Protein AF-A0A7S0ME41-F1 (afdb_monomer_lite)

Structure (mmCIF, N/CA/C/O backbone):
data_AF-A0A7S0ME41-F1
#
_entry.id   AF-A0A7S0ME41-F1
#
loop_
_atom_site.group_PDB
_atom_site.id
_atom_site.type_symbol
_atom_site.label_atom_id
_atom_site.label_alt_id
_atom_site.label_comp_id
_atom_site.label_asym_id
_atom_site.label_entity_id
_atom_site.label_seq_id
_atom_site.pdbx_PDB_ins_code
_atom_site.Cartn_x
_atom_site.Cartn_y
_atom_site.Cartn_z
_atom_site.occupancy
_atom_site.B_iso_or_equiv
_atom_site.auth_seq_id
_atom_site.auth_comp_id
_atom_site.auth_asym_id
_atom_site.auth_atom_id
_atom_site.pdbx_PDB_model_num
ATOM 1 N N . MET A 1 1 ? 13.499 -4.159 15.827 1.00 57.72 1 MET A N 1
ATOM 2 C CA . MET A 1 1 ? 14.236 -5.138 16.663 1.00 57.72 1 MET A CA 1
ATOM 3 C C . MET A 1 1 ? 14.244 -6.468 15.923 1.00 57.72 1 MET A C 1
ATOM 5 O O . MET A 1 1 ? 13.206 -6.813 15.365 1.00 57.72 1 MET A O 1
ATOM 9 N N . LEU A 1 2 ? 15.385 -7.158 15.845 1.00 65.88 2 LEU A N 1
ATOM 10 C CA . LEU A 1 2 ? 15.491 -8.461 15.177 1.00 65.88 2 LEU A CA 1
ATOM 11 C C . LEU A 1 2 ? 15.536 -9.584 16.220 1.00 65.88 2 LEU A C 1
ATOM 13 O O . LEU A 1 2 ? 16.085 -9.395 17.304 1.00 65.88 2 LEU A O 1
ATOM 17 N N . ASP A 1 3 ? 14.930 -10.729 15.915 1.00 70.56 3 ASP A N 1
ATOM 18 C CA . ASP A 1 3 ? 15.025 -11.922 16.750 1.00 70.56 3 ASP A CA 1
ATOM 19 C C . ASP A 1 3 ? 16.398 -12.600 16.587 1.00 70.56 3 ASP A C 1
ATOM 21 O O . ASP A 1 3 ? 17.224 -12.201 15.765 1.00 70.56 3 ASP A O 1
ATOM 25 N N . LYS A 1 4 ? 16.647 -13.672 17.352 1.00 54.28 4 LYS A N 1
ATOM 26 C CA . LYS A 1 4 ? 17.908 -14.440 17.293 1.00 54.28 4 LYS A CA 1
ATOM 27 C C . LYS A 1 4 ? 18.209 -15.051 15.912 1.00 54.28 4 LYS A C 1
ATOM 29 O O . LYS A 1 4 ? 19.299 -15.572 15.713 1.00 54.28 4 LYS A O 1
ATOM 34 N N . LYS A 1 5 ? 17.249 -15.026 14.981 1.00 59.28 5 LYS A N 1
ATOM 35 C CA . LYS A 1 5 ? 17.363 -15.507 13.598 1.00 59.28 5 LYS A CA 1
ATOM 36 C C . LYS A 1 5 ? 17.397 -14.352 12.585 1.00 59.28 5 LYS A C 1
ATOM 38 O O . LYS A 1 5 ? 17.245 -14.599 11.394 1.00 59.28 5 LYS A O 1
ATOM 43 N N . GLY A 1 6 ? 17.556 -13.106 13.040 1.00 60.97 6 GLY A N 1
ATOM 44 C CA . GLY A 1 6 ? 17.605 -11.924 12.180 1.00 60.97 6 GLY A CA 1
ATOM 45 C C . GLY A 1 6 ? 16.248 -11.492 11.614 1.00 60.97 6 GLY A C 1
ATOM 46 O O . GLY A 1 6 ? 16.209 -10.687 10.691 1.00 60.97 6 GLY A O 1
ATOM 47 N N . ARG A 1 7 ? 15.123 -12.005 12.131 1.00 69.06 7 ARG A N 1
ATOM 48 C CA . ARG A 1 7 ? 13.775 -11.681 11.629 1.00 69.06 7 ARG A CA 1
ATOM 49 C C . ARG A 1 7 ? 13.179 -10.509 12.394 1.00 69.06 7 ARG A C 1
ATOM 51 O O . ARG A 1 7 ? 13.407 -10.384 13.595 1.00 69.06 7 ARG A O 1
ATOM 58 N N . LYS A 1 8 ? 12.363 -9.681 11.737 1.00 73.50 8 LYS A N 1
ATOM 59 C CA . LYS A 1 8 ? 11.649 -8.586 12.413 1.00 73.50 8 LYS A CA 1
ATOM 60 C C . LYS A 1 8 ? 10.773 -9.140 13.539 1.00 73.50 8 LYS A C 1
ATOM 62 O O . LYS A 1 8 ? 9.962 -10.042 13.328 1.00 73.50 8 LYS A O 1
ATOM 67 N N . VAL A 1 9 ? 10.954 -8.604 14.745 1.00 81.12 9 VAL A N 1
ATOM 68 C CA . VAL A 1 9 ? 10.184 -9.010 15.924 1.00 81.12 9 VAL A CA 1
ATOM 69 C C . VAL A 1 9 ? 8.786 -8.417 15.823 1.00 81.12 9 VAL A C 1
ATOM 71 O O . VAL A 1 9 ? 8.620 -7.198 15.776 1.00 81.12 9 VAL A O 1
ATOM 74 N N . ARG A 1 10 ? 7.790 -9.302 15.810 1.00 86.06 10 ARG A N 1
ATOM 75 C CA . ARG A 1 10 ? 6.379 -8.940 15.908 1.00 86.06 10 ARG A CA 1
ATOM 76 C C . ARG A 1 10 ? 6.079 -8.468 17.331 1.00 86.06 10 ARG A C 1
ATOM 78 O O . ARG A 1 10 ? 6.332 -9.201 18.285 1.00 86.06 10 ARG A O 1
ATOM 85 N N . VAL A 1 11 ? 5.512 -7.277 17.466 1.00 88.31 11 VAL A N 1
ATOM 86 C CA . VAL A 1 11 ? 5.065 -6.694 18.732 1.00 88.31 11 VAL A CA 1
ATOM 87 C C . VAL A 1 11 ? 3.546 -6.601 18.706 1.00 88.31 11 VAL A C 1
ATOM 89 O O . VAL A 1 11 ? 2.965 -5.848 17.926 1.00 88.31 11 VAL A O 1
ATOM 92 N N . VAL A 1 12 ? 2.896 -7.380 19.566 1.00 86.19 12 VAL A N 1
ATOM 93 C CA . VAL A 1 12 ? 1.445 -7.317 19.761 1.00 86.19 12 VAL A CA 1
ATOM 94 C C . VAL A 1 12 ? 1.168 -6.368 20.922 1.00 86.19 12 VAL A C 1
ATOM 96 O O . VAL A 1 12 ? 1.712 -6.546 22.009 1.00 86.19 12 VAL A O 1
ATOM 99 N N . ARG A 1 13 ? 0.349 -5.345 20.676 1.00 92.81 13 ARG A N 1
ATOM 100 C CA . ARG A 1 13 ? -0.098 -4.365 21.676 1.00 92.81 13 ARG A CA 1
ATOM 101 C C . ARG A 1 13 ? -1.578 -4.575 21.970 1.00 92.81 13 ARG A C 1
ATOM 103 O O . ARG A 1 13 ? -2.300 -5.079 21.108 1.00 92.81 13 ARG A O 1
ATOM 110 N N . ARG A 1 14 ? -2.023 -4.189 23.167 1.00 94.69 14 ARG A N 1
ATOM 111 C CA . ARG A 1 14 ? -3.452 -4.193 23.497 1.00 94.69 14 ARG A CA 1
ATOM 112 C C . ARG A 1 14 ? -4.160 -3.117 22.686 1.00 94.69 14 ARG A C 1
ATOM 114 O O . ARG A 1 14 ? -3.571 -2.075 22.393 1.00 94.69 14 ARG A O 1
ATOM 121 N N . ILE A 1 15 ? -5.416 -3.359 22.337 1.00 95.31 15 ILE A N 1
ATOM 122 C CA . ILE A 1 15 ? -6.194 -2.419 21.528 1.00 95.31 15 ILE A CA 1
ATOM 123 C C . ILE A 1 15 ? -6.414 -1.107 22.291 1.00 95.31 15 ILE A C 1
ATOM 125 O O . ILE A 1 15 ? -6.345 -0.036 21.695 1.00 95.31 15 ILE A O 1
ATOM 129 N N . GLU A 1 16 ? -6.559 -1.163 23.613 1.00 95.50 16 GLU A N 1
ATOM 130 C CA . GLU A 1 16 ? -6.680 0.007 24.489 1.00 95.50 16 GLU A CA 1
ATOM 131 C C . GLU A 1 16 ? -5.452 0.920 24.401 1.00 95.50 16 GLU A C 1
ATOM 133 O O . GLU A 1 16 ? -5.592 2.141 24.344 1.00 95.50 16 GLU A O 1
ATOM 138 N N . ASP A 1 17 ? -4.252 0.337 24.320 1.00 95.94 17 ASP A N 1
ATOM 139 C CA . ASP A 1 17 ? -3.013 1.105 24.179 1.00 95.94 17 ASP A CA 1
ATOM 140 C C . ASP A 1 17 ? -2.948 1.779 22.794 1.00 95.94 17 ASP A C 1
ATOM 142 O O . ASP A 1 17 ? -2.467 2.905 22.662 1.00 95.94 17 ASP A O 1
ATOM 146 N N . LEU A 1 18 ? -3.471 1.116 21.754 1.00 96.56 18 LEU A N 1
ATOM 147 C CA . LEU A 1 18 ? -3.545 1.666 20.396 1.00 96.56 18 LEU A CA 1
ATOM 148 C C . LEU A 1 18 ? -4.575 2.796 20.284 1.00 96.56 18 LEU A C 1
ATOM 150 O O . LEU A 1 18 ? -4.306 3.786 19.607 1.00 96.56 18 LEU A O 1
ATOM 154 N N . LYS A 1 19 ? -5.712 2.698 20.983 1.00 96.69 19 LYS A N 1
ATOM 155 C CA . LYS A 1 19 ? -6.734 3.760 21.049 1.00 96.69 19 LYS A CA 1
ATOM 156 C C . LYS A 1 19 ? -6.177 5.090 21.570 1.00 96.69 19 LYS A C 1
ATOM 158 O O . LYS A 1 19 ? -6.653 6.153 21.181 1.00 96.69 19 LYS A O 1
ATOM 163 N N . GLY A 1 20 ? -5.152 5.040 22.422 1.00 96.06 20 GLY A N 1
ATOM 164 C CA . GLY A 1 20 ? -4.474 6.224 22.957 1.00 96.06 20 GLY A CA 1
ATOM 165 C C . GLY A 1 20 ? -3.543 6.944 21.971 1.00 96.06 20 GLY A C 1
ATOM 166 O O . GLY A 1 20 ? -3.032 8.016 22.296 1.00 96.06 20 GLY A O 1
ATOM 167 N N . LEU A 1 21 ? -3.286 6.387 20.782 1.00 95.75 21 LEU A N 1
ATOM 168 C CA . LEU A 1 21 ? -2.385 6.999 19.805 1.00 95.75 21 LEU A CA 1
ATOM 169 C C . LEU A 1 21 ? -2.999 8.265 19.196 1.00 95.75 21 LEU A C 1
ATOM 171 O O . LEU A 1 21 ? -4.155 8.282 18.772 1.00 95.75 21 LEU A O 1
ATOM 175 N N . LYS A 1 22 ? -2.180 9.313 19.043 1.00 96.19 22 LYS A N 1
ATOM 176 C CA . LYS A 1 22 ? -2.605 10.573 18.407 1.00 96.19 22 LYS A CA 1
ATOM 177 C C . LYS A 1 22 ? -3.135 10.354 16.991 1.00 96.19 22 LYS A C 1
ATOM 179 O O . LYS A 1 22 ? -4.079 11.024 16.591 1.00 96.19 22 LYS A O 1
ATOM 184 N N . LEU A 1 23 ? -2.535 9.426 16.239 1.00 95.44 23 LEU A N 1
ATOM 185 C CA . LEU A 1 23 ? -2.995 9.055 14.901 1.00 95.44 23 LEU A CA 1
ATOM 186 C C . LEU A 1 23 ? -4.432 8.523 14.918 1.00 95.44 23 LEU A C 1
ATOM 188 O O . LEU A 1 23 ? -5.238 8.935 14.085 1.00 95.44 23 LEU A O 1
ATOM 192 N N . VAL A 1 24 ? -4.733 7.627 15.861 1.00 97.19 24 VAL A N 1
ATOM 193 C CA . VAL A 1 24 ? -6.047 6.991 16.018 1.00 97.19 24 VAL A CA 1
ATOM 194 C C . VAL A 1 24 ? -7.099 8.031 16.370 1.00 97.19 24 VAL A C 1
ATOM 196 O O . VAL A 1 24 ? -8.124 8.098 15.702 1.00 97.19 24 VAL A O 1
ATOM 199 N N . GLN A 1 25 ? -6.801 8.899 17.337 1.00 96.62 25 GLN A N 1
ATOM 200 C CA . GLN A 1 25 ? -7.698 9.982 17.743 1.00 96.62 25 GLN A CA 1
ATOM 201 C C . GLN A 1 25 ? -7.929 10.989 16.613 1.00 96.62 25 GLN A C 1
ATOM 203 O O . GLN A 1 25 ? -9.065 11.327 16.310 1.00 96.62 25 GLN A O 1
ATOM 208 N N . LYS A 1 26 ? -6.859 11.438 15.942 1.00 96.69 26 LYS A N 1
ATOM 209 C CA . LYS A 1 26 ? -6.944 12.413 14.843 1.00 96.69 26 LYS A CA 1
ATOM 210 C C . LYS A 1 26 ? -7.697 11.864 13.629 1.00 96.69 26 LYS A C 1
ATOM 212 O O . LYS A 1 26 ? -8.333 12.623 12.912 1.00 96.69 26 LYS A O 1
ATOM 217 N N . SER A 1 27 ? -7.562 10.568 13.364 1.00 96.44 27 SER A N 1
ATOM 218 C CA . SER A 1 27 ? -8.259 9.901 12.260 1.00 96.44 27 SER A CA 1
ATOM 21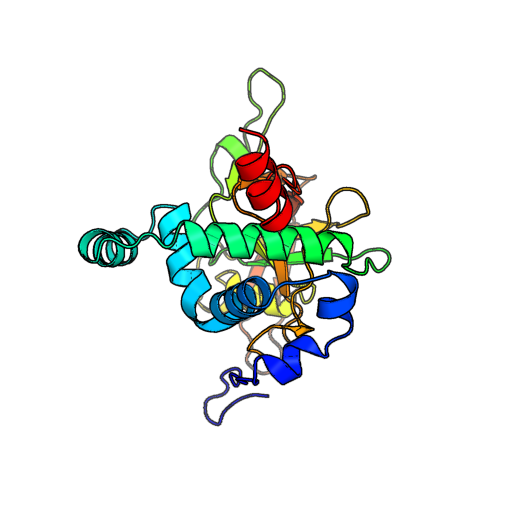9 C C . SER A 1 27 ? -9.622 9.359 12.682 1.00 96.44 27 SER A C 1
ATOM 221 O O . SER A 1 27 ? -10.276 8.741 11.856 1.00 96.44 27 SER A O 1
ATOM 223 N N . GLU A 1 28 ? -10.021 9.564 13.941 1.00 97.06 28 GLU A N 1
ATOM 224 C CA . GLU A 1 28 ? -11.297 9.133 14.518 1.00 97.06 28 GLU A CA 1
ATOM 225 C C . GLU A 1 28 ? -11.571 7.631 14.345 1.00 97.06 28 GLU A C 1
ATOM 227 O O . GLU A 1 28 ? -12.708 7.240 14.111 1.00 97.06 28 GLU A O 1
ATOM 232 N N . LEU A 1 29 ? -10.544 6.770 14.404 1.00 97.94 29 LEU A N 1
ATOM 233 C CA . LEU A 1 29 ? -10.726 5.341 14.107 1.00 97.94 29 LEU A CA 1
ATOM 234 C C . LEU A 1 29 ? -11.595 4.630 15.148 1.00 97.94 29 LEU A C 1
ATOM 236 O O . LEU A 1 29 ? -11.390 4.792 16.354 1.00 97.94 29 LEU A O 1
ATOM 240 N N . GLU A 1 30 ? -12.492 3.771 14.669 1.00 96.81 30 GLU A N 1
ATOM 241 C CA . GLU A 1 30 ? -13.236 2.834 15.508 1.00 96.81 30 GLU A CA 1
ATOM 242 C C . GLU A 1 30 ? -12.355 1.654 15.945 1.00 96.81 30 GLU A C 1
ATOM 244 O O . GLU A 1 30 ? -11.286 1.383 15.387 1.00 96.81 30 GLU A O 1
ATOM 249 N N . GLU A 1 31 ? -12.803 0.917 16.959 1.00 97.50 31 GLU A N 1
ATOM 250 C CA . GLU A 1 31 ? -12.059 -0.231 17.478 1.00 97.50 31 GLU A CA 1
ATOM 251 C C . GLU A 1 31 ? -11.826 -1.295 16.399 1.00 97.50 31 GLU A C 1
ATOM 253 O O . GLU A 1 31 ? -10.717 -1.813 16.249 1.00 97.50 31 GLU A O 1
ATOM 258 N N . GLU A 1 32 ? -12.848 -1.576 15.600 1.00 97.31 32 GLU A N 1
ATOM 259 C CA . GLU A 1 32 ? -12.821 -2.555 14.523 1.00 97.31 32 GLU A CA 1
ATOM 260 C C . GLU A 1 32 ? -11.833 -2.155 13.422 1.00 97.31 32 GLU A C 1
ATOM 262 O O . GLU A 1 32 ? -11.157 -3.014 12.851 1.00 97.31 32 GLU A O 1
ATOM 267 N N . GLU A 1 33 ? -11.699 -0.856 13.152 1.00 98.38 33 GLU A N 1
ATOM 268 C CA . GLU A 1 33 ? -10.732 -0.306 12.200 1.00 98.38 33 GLU A CA 1
ATOM 269 C C . GLU A 1 33 ? -9.296 -0.481 12.697 1.00 98.38 33 GLU A C 1
ATOM 271 O O . GLU A 1 33 ? -8.427 -0.925 11.941 1.00 98.38 33 GLU A O 1
ATOM 276 N N . ILE A 1 34 ? -9.048 -0.218 13.985 1.00 97.94 34 ILE A N 1
ATOM 277 C CA . ILE A 1 34 ? -7.749 -0.471 14.625 1.00 97.94 34 ILE A CA 1
ATOM 278 C C . ILE A 1 34 ? -7.400 -1.958 14.510 1.00 97.94 34 ILE A C 1
ATOM 280 O O . ILE A 1 34 ? -6.303 -2.309 14.065 1.00 97.94 34 ILE A O 1
ATOM 284 N N . VAL A 1 35 ? -8.338 -2.841 14.863 1.00 97.31 35 VAL A N 1
ATOM 285 C CA . VAL A 1 35 ? -8.155 -4.296 14.781 1.00 97.31 35 VAL A CA 1
ATOM 286 C C . VAL A 1 35 ? -7.870 -4.727 13.341 1.00 97.31 35 VAL A C 1
ATOM 288 O O . VAL A 1 35 ? -6.952 -5.518 13.115 1.00 97.31 35 VAL A O 1
ATOM 291 N N . ALA A 1 36 ? -8.586 -4.190 12.351 1.00 97.94 36 ALA A N 1
ATOM 292 C CA . ALA A 1 36 ? -8.380 -4.524 10.945 1.00 97.94 36 ALA A CA 1
ATOM 293 C C . ALA A 1 36 ? -6.976 -4.138 10.447 1.00 97.94 36 ALA A C 1
ATOM 295 O O . ALA A 1 36 ? -6.321 -4.957 9.794 1.00 97.94 36 ALA A O 1
ATOM 296 N N . VAL A 1 37 ? -6.473 -2.947 10.801 1.00 97.50 37 VAL A N 1
ATOM 297 C CA . VAL A 1 37 ? -5.106 -2.505 10.456 1.00 97.50 37 VAL A CA 1
ATOM 298 C C . VAL A 1 37 ? -4.056 -3.385 11.140 1.00 97.50 37 VAL A C 1
ATOM 300 O O . VAL A 1 37 ? -3.103 -3.843 10.504 1.00 97.50 37 VAL A O 1
ATOM 303 N N . VAL A 1 38 ? -4.243 -3.694 12.424 1.00 95.94 38 VAL A N 1
ATOM 304 C CA . VAL A 1 38 ? -3.344 -4.580 13.180 1.00 95.94 38 VAL A CA 1
ATOM 305 C C . VAL A 1 38 ? -3.321 -5.985 12.573 1.00 95.94 38 VAL A C 1
ATOM 307 O O . VAL A 1 38 ? -2.257 -6.589 12.446 1.00 95.94 38 VAL A O 1
ATOM 310 N N . MET A 1 39 ? -4.470 -6.524 12.168 1.00 95.56 39 MET A N 1
ATOM 311 C CA . MET A 1 39 ? -4.536 -7.820 11.491 1.00 95.56 39 MET A CA 1
ATOM 312 C C . MET A 1 39 ? -3.829 -7.789 10.135 1.00 95.56 39 MET A C 1
ATOM 314 O O . MET A 1 39 ? -3.074 -8.720 9.837 1.00 95.56 39 MET A O 1
ATOM 318 N N . TYR A 1 40 ? -4.051 -6.734 9.342 1.00 97.19 40 TYR A N 1
ATOM 319 C CA . TYR A 1 40 ? -3.433 -6.562 8.027 1.00 97.19 40 TYR A CA 1
ATOM 320 C C . TYR A 1 40 ? -1.910 -6.560 8.118 1.00 97.19 40 TYR A C 1
ATOM 322 O O . TYR A 1 40 ? -1.272 -7.380 7.465 1.00 97.19 40 TYR A O 1
ATOM 330 N N . THR A 1 41 ? -1.350 -5.711 8.985 1.00 94.62 41 THR A N 1
ATOM 331 C CA . THR A 1 41 ? 0.106 -5.603 9.200 1.00 94.62 41 THR A CA 1
ATOM 332 C C . THR A 1 41 ? 0.722 -6.872 9.788 1.00 94.62 41 THR A C 1
ATOM 334 O O . THR A 1 41 ? 1.934 -7.030 9.771 1.00 94.62 41 THR A O 1
ATOM 337 N N . GLY A 1 42 ? -0.101 -7.784 10.311 1.00 91.19 42 GLY A N 1
ATOM 338 C CA . GLY A 1 42 ? 0.292 -9.132 10.696 1.00 91.19 42 GLY A CA 1
ATOM 339 C C . GLY A 1 42 ? 0.250 -10.119 9.523 1.00 91.19 42 GLY A C 1
ATOM 340 O O . GLY A 1 42 ? 0.774 -9.843 8.453 1.00 91.19 42 GLY A O 1
ATOM 341 N N . PRO A 1 43 ? -0.342 -11.314 9.690 1.00 90.38 43 PRO A N 1
ATOM 342 C CA . PRO A 1 43 ? -0.400 -12.305 8.615 1.00 90.38 43 PRO A CA 1
ATOM 343 C C . PRO A 1 43 ? -1.525 -12.048 7.598 1.00 90.38 43 PRO A C 1
ATOM 345 O O . PRO A 1 43 ? -1.511 -12.637 6.515 1.00 90.38 43 PRO A O 1
ATOM 348 N N . MET A 1 44 ? -2.519 -11.208 7.919 1.00 95.25 44 MET A N 1
ATOM 349 C CA . MET A 1 44 ? -3.754 -11.167 7.129 1.00 95.25 44 MET A CA 1
ATOM 350 C C . MET A 1 44 ? -3.626 -10.422 5.802 1.00 95.25 44 MET A C 1
ATOM 352 O O . MET A 1 44 ? -4.461 -10.656 4.930 1.00 95.25 44 MET A O 1
ATOM 356 N N . PHE A 1 45 ? -2.579 -9.617 5.572 1.00 95.31 45 PHE A N 1
ATOM 357 C CA . PHE A 1 45 ? -2.343 -9.057 4.234 1.00 95.31 45 PHE A CA 1
ATOM 358 C C . PHE A 1 45 ? -2.243 -10.152 3.162 1.00 95.31 45 PHE A C 1
ATOM 360 O O . PHE A 1 45 ? -2.666 -9.926 2.031 1.00 95.31 45 PHE A O 1
ATOM 367 N N . GLN A 1 46 ? -1.711 -11.335 3.500 1.00 94.25 46 GLN A N 1
ATOM 368 C CA . GLN A 1 46 ? -1.595 -12.454 2.560 1.00 94.25 46 GLN A CA 1
ATOM 369 C C . GLN A 1 46 ? -2.979 -12.942 2.139 1.00 94.25 46 GLN A C 1
ATOM 371 O O . GLN A 1 46 ? -3.244 -13.123 0.956 1.00 94.25 46 GLN A O 1
ATOM 376 N N . VAL A 1 47 ? -3.876 -13.091 3.114 1.00 95.94 47 VAL A N 1
ATOM 377 C CA . VAL A 1 47 ? -5.243 -13.572 2.908 1.00 95.94 47 VAL A CA 1
ATOM 378 C C . VAL A 1 47 ? -6.079 -12.535 2.168 1.00 95.94 47 VAL A C 1
ATOM 380 O O . VAL A 1 47 ? -6.655 -12.848 1.129 1.00 95.94 47 VAL A O 1
ATOM 383 N N . TYR A 1 48 ? -6.131 -11.296 2.661 1.00 97.62 48 TYR A N 1
ATOM 384 C CA . TYR A 1 48 ? -6.983 -10.257 2.077 1.00 97.62 48 TYR A CA 1
ATOM 385 C C . TYR A 1 48 ? -6.563 -9.941 0.648 1.00 97.62 48 TYR A C 1
ATOM 387 O O . TYR A 1 48 ? -7.406 -9.893 -0.244 1.00 97.62 48 TYR A O 1
ATOM 395 N N . ASN A 1 49 ? -5.257 -9.807 0.402 1.00 97.12 49 ASN A N 1
ATOM 396 C CA . ASN A 1 49 ? -4.777 -9.560 -0.948 1.00 97.12 49 ASN A CA 1
ATOM 397 C C . ASN A 1 49 ? -4.969 -10.773 -1.860 1.00 97.12 49 ASN A C 1
ATOM 399 O O . ASN A 1 49 ? -5.223 -10.574 -3.043 1.00 97.12 49 ASN A O 1
ATOM 403 N N . ALA A 1 50 ? -4.895 -12.005 -1.345 1.00 96.12 50 ALA A N 1
ATOM 404 C CA . ALA A 1 50 ? -5.180 -13.182 -2.158 1.00 96.12 50 ALA A CA 1
ATOM 405 C C . ALA A 1 50 ? -6.652 -13.285 -2.557 1.00 96.12 50 ALA A C 1
ATOM 407 O O . ALA A 1 50 ? -6.956 -13.629 -3.697 1.00 96.12 50 ALA A O 1
ATOM 408 N N . ILE A 1 51 ? -7.564 -12.943 -1.646 1.00 96.75 51 ILE A N 1
ATOM 409 C CA . ILE A 1 51 ? -9.002 -12.881 -1.925 1.00 96.75 51 ILE A CA 1
ATOM 410 C C . ILE A 1 51 ? -9.286 -11.814 -2.985 1.00 96.75 51 ILE A C 1
ATOM 412 O O . ILE A 1 51 ? -9.937 -12.109 -3.984 1.00 96.75 51 ILE A O 1
ATOM 416 N N . LEU A 1 52 ? -8.751 -10.606 -2.797 1.00 96.62 52 LEU A N 1
ATOM 417 C CA . LEU A 1 52 ? -8.956 -9.478 -3.707 1.00 96.62 52 LEU A CA 1
ATOM 418 C C . LEU A 1 52 ? -8.357 -9.717 -5.102 1.00 96.62 52 LEU A C 1
ATOM 420 O O . LEU A 1 52 ? -9.010 -9.446 -6.105 1.00 96.62 52 LEU A O 1
ATOM 424 N N . ARG A 1 53 ? -7.139 -10.269 -5.182 1.00 95.31 53 ARG A N 1
ATOM 425 C CA . ARG A 1 53 ? -6.465 -10.605 -6.453 1.00 95.31 53 ARG A CA 1
ATOM 426 C C . ARG A 1 53 ? -6.953 -11.914 -7.074 1.00 95.31 53 ARG A C 1
ATOM 428 O O . ARG A 1 53 ? -6.567 -12.231 -8.193 1.00 95.31 53 ARG A O 1
ATOM 435 N N . GLN A 1 54 ? -7.737 -12.698 -6.336 1.00 95.31 54 GLN A N 1
ATOM 436 C CA . GLN A 1 54 ? -8.087 -14.082 -6.662 1.00 95.31 54 GLN A CA 1
ATOM 437 C C . GLN A 1 54 ? -6.863 -14.991 -6.912 1.00 95.31 54 GLN A C 1
ATOM 439 O O . GLN A 1 54 ? -6.920 -15.932 -7.703 1.00 95.31 54 GLN A O 1
ATOM 444 N N . HIS A 1 55 ? -5.744 -14.717 -6.233 1.00 93.25 55 HIS A N 1
ATOM 445 C CA . HIS A 1 55 ? -4.474 -15.425 -6.402 1.00 93.25 55 HIS A CA 1
ATOM 446 C C . HIS A 1 55 ? -3.607 -15.347 -5.127 1.00 93.25 55 HIS A C 1
ATOM 448 O O . HIS A 1 55 ? -3.475 -14.259 -4.572 1.00 93.25 55 HIS A O 1
ATOM 454 N N . PRO A 1 56 ? -2.937 -16.429 -4.689 1.00 92.75 56 PRO A N 1
ATOM 455 C CA . PRO A 1 56 ? -2.874 -17.729 -5.347 1.00 92.75 56 PRO A CA 1
ATOM 456 C C . PRO A 1 56 ? -4.123 -18.599 -5.083 1.00 92.75 56 PRO A C 1
ATOM 458 O O . PRO A 1 56 ? -4.806 -18.414 -4.068 1.00 92.75 56 PRO A O 1
ATOM 461 N N . PRO A 1 57 ? -4.465 -19.533 -5.998 1.00 93.19 57 PRO A N 1
ATOM 462 C CA . PRO A 1 57 ? -5.701 -20.316 -5.913 1.00 93.19 57 PRO A CA 1
ATOM 463 C C . PRO A 1 57 ? -5.808 -21.200 -4.668 1.00 93.19 57 PRO A C 1
ATOM 465 O O . PRO A 1 57 ? -6.914 -21.471 -4.209 1.00 93.19 57 PRO A O 1
ATOM 468 N N . ASP A 1 58 ? -4.684 -21.645 -4.107 1.00 93.69 58 ASP A N 1
ATOM 469 C CA . ASP A 1 58 ? -4.643 -22.496 -2.916 1.00 93.69 58 ASP A CA 1
ATOM 470 C C . ASP A 1 58 ? -5.112 -21.742 -1.663 1.00 93.69 58 ASP A C 1
ATOM 472 O O . ASP A 1 58 ? -5.928 -22.261 -0.897 1.00 93.69 58 ASP A O 1
ATOM 476 N N . VAL A 1 59 ? -4.663 -20.495 -1.481 1.00 91.38 59 VAL A N 1
ATOM 477 C CA . VAL A 1 59 ? -5.125 -19.627 -0.392 1.00 91.38 59 VAL A CA 1
ATOM 478 C C . VAL A 1 59 ? -6.606 -19.314 -0.584 1.00 91.38 59 VAL A C 1
ATOM 480 O O . VAL A 1 59 ? -7.399 -19.520 0.334 1.00 91.38 59 VAL A O 1
ATOM 483 N N . LEU A 1 60 ? -7.008 -18.896 -1.788 1.00 92.50 60 LEU A N 1
ATOM 484 C CA . LEU A 1 60 ? -8.408 -18.596 -2.097 1.00 92.50 60 LEU A CA 1
ATOM 485 C C . LEU A 1 60 ? -9.327 -19.808 -1.865 1.00 92.50 60 LEU A C 1
ATOM 487 O O . LEU A 1 60 ? -10.402 -19.665 -1.280 1.00 92.50 60 LEU A O 1
ATOM 491 N N . GLY A 1 61 ? -8.908 -21.000 -2.296 1.00 93.56 61 GLY A N 1
ATOM 492 C CA . GLY A 1 61 ? -9.669 -22.240 -2.164 1.00 93.56 61 GLY A CA 1
ATOM 493 C C . GLY A 1 61 ? -9.978 -22.590 -0.709 1.00 93.56 61 GLY A C 1
ATOM 494 O O . GLY A 1 61 ? -11.113 -22.948 -0.398 1.00 93.56 61 GLY A O 1
ATOM 495 N N . ARG A 1 62 ? -9.015 -22.399 0.204 1.00 93.44 62 ARG A N 1
ATOM 496 C CA . ARG A 1 62 ? -9.210 -22.637 1.647 1.00 93.44 62 ARG A CA 1
ATOM 497 C C . ARG A 1 62 ? -10.280 -21.724 2.247 1.00 93.44 62 ARG A C 1
ATOM 499 O O . ARG A 1 62 ? -11.159 -22.204 2.957 1.00 93.44 62 ARG A O 1
ATOM 506 N N . PHE A 1 63 ? -10.240 -20.427 1.941 1.00 93.31 63 PHE A N 1
ATOM 507 C CA . PHE A 1 63 ? -11.207 -19.459 2.477 1.00 93.31 63 PHE A CA 1
ATOM 508 C C . PHE A 1 63 ? -12.595 -19.585 1.834 1.00 93.31 63 PHE A C 1
ATOM 510 O O . PHE A 1 63 ? -13.602 -19.414 2.521 1.00 93.31 63 PHE A O 1
ATOM 517 N N . ARG A 1 64 ? -12.668 -19.972 0.550 1.00 93.50 64 ARG A N 1
ATOM 518 C CA . ARG A 1 64 ? -13.936 -20.343 -0.103 1.00 93.50 64 ARG A CA 1
ATOM 519 C C . ARG A 1 64 ? -14.565 -21.574 0.541 1.00 93.50 64 ARG A C 1
ATOM 521 O O . ARG A 1 64 ? -15.746 -21.535 0.862 1.00 93.50 64 ARG A O 1
ATOM 528 N N . ALA A 1 65 ? -13.786 -22.632 0.768 1.00 94.50 65 ALA A N 1
ATOM 529 C CA . ALA A 1 65 ? -14.271 -23.845 1.427 1.00 94.50 65 ALA A CA 1
ATOM 530 C C . ALA A 1 65 ? -14.743 -23.575 2.867 1.00 94.50 65 ALA A C 1
ATOM 532 O O . ALA A 1 65 ? -15.724 -24.160 3.313 1.00 94.50 65 ALA A O 1
ATOM 533 N N . GLY A 1 66 ? -14.083 -22.649 3.570 1.00 91.38 66 GLY A N 1
ATOM 534 C CA . GLY A 1 66 ? -14.493 -22.184 4.896 1.00 91.38 66 GLY A CA 1
ATOM 535 C C . GLY A 1 66 ? -15.668 -21.197 4.908 1.00 91.38 66 GLY A C 1
ATOM 536 O O . GLY A 1 66 ? -16.075 -20.773 5.986 1.00 91.38 66 GLY A O 1
ATOM 537 N N . GLY A 1 67 ? -16.199 -20.794 3.747 1.00 92.69 67 GLY A N 1
ATOM 538 C CA . GLY A 1 67 ? -17.364 -19.910 3.645 1.00 92.69 67 GLY A CA 1
ATOM 539 C C . GLY A 1 67 ? -17.134 -18.460 4.088 1.00 92.69 67 GLY A C 1
ATOM 540 O O . GLY A 1 67 ? -18.103 -17.746 4.331 1.00 92.69 67 GLY A O 1
ATOM 541 N N . ASN A 1 68 ? -15.884 -17.995 4.199 1.00 91.50 68 ASN A N 1
ATOM 542 C CA . ASN A 1 68 ? -15.583 -16.638 4.657 1.00 91.50 68 ASN A CA 1
ATOM 543 C C . ASN A 1 68 ? -14.504 -15.975 3.794 1.00 91.50 68 ASN A C 1
ATOM 545 O O . ASN A 1 68 ? -13.322 -16.283 3.907 1.00 91.50 68 ASN A O 1
ATOM 549 N N . LEU A 1 69 ? -14.919 -15.014 2.966 1.00 94.81 69 LEU A N 1
ATOM 550 C CA . LEU A 1 69 ? -14.026 -14.192 2.138 1.00 94.81 69 LEU A CA 1
ATOM 551 C C . LEU A 1 69 ? -13.659 -12.855 2.802 1.00 94.81 69 LEU A C 1
ATOM 553 O O . LEU A 1 69 ? -13.179 -11.939 2.141 1.00 94.81 69 LEU A O 1
ATOM 557 N N . CYS A 1 70 ? -13.930 -12.722 4.100 1.00 95.25 70 CYS A N 1
ATOM 558 C CA . CYS A 1 70 ? -13.649 -11.536 4.902 1.00 95.25 70 CYS A CA 1
ATOM 559 C C . CYS A 1 70 ? -14.166 -10.200 4.312 1.00 95.25 70 CYS A C 1
ATOM 561 O O . CYS A 1 70 ? -13.502 -9.184 4.526 1.00 95.25 70 CYS A O 1
ATOM 563 N N . PRO A 1 71 ? -15.320 -10.129 3.605 1.00 95.62 71 PRO A N 1
ATOM 564 C CA . PRO A 1 71 ? -15.730 -8.898 2.921 1.00 95.62 71 PRO A CA 1
ATOM 565 C C . PRO A 1 71 ? -15.919 -7.733 3.900 1.00 95.62 71 PRO A C 1
ATOM 567 O O . PRO A 1 71 ? -15.454 -6.625 3.644 1.00 95.62 71 PRO A O 1
ATOM 570 N N . THR A 1 72 ? -16.520 -7.998 5.063 1.00 95.56 72 THR A N 1
ATOM 571 C CA . THR A 1 72 ? -16.722 -7.000 6.120 1.00 95.56 72 THR A CA 1
ATOM 572 C C . THR A 1 72 ? -15.395 -6.476 6.659 1.00 95.56 72 THR A C 1
ATOM 574 O O . THR A 1 72 ? -15.209 -5.270 6.765 1.00 95.56 72 THR A O 1
ATOM 577 N N . THR A 1 73 ? -14.439 -7.359 6.958 1.00 97.00 73 THR A N 1
ATOM 578 C CA . THR A 1 73 ? -13.126 -6.959 7.484 1.00 97.00 73 THR A CA 1
ATOM 579 C C . THR A 1 73 ? -12.302 -6.197 6.451 1.00 97.00 73 THR A C 1
ATOM 581 O O . THR A 1 73 ? -11.651 -5.217 6.798 1.00 97.00 73 THR A O 1
ATOM 584 N N . ILE A 1 74 ? -12.354 -6.612 5.180 1.00 97.56 74 ILE A N 1
ATOM 585 C CA . ILE A 1 74 ? -11.720 -5.893 4.070 1.00 97.56 74 ILE A CA 1
ATOM 586 C C . ILE A 1 74 ? -12.305 -4.484 3.964 1.00 97.56 74 ILE A C 1
ATOM 588 O O . ILE A 1 74 ? -11.550 -3.523 3.860 1.00 97.56 74 ILE A O 1
ATOM 592 N N . HIS A 1 75 ? -13.628 -4.345 4.043 1.00 96.50 75 HIS A N 1
ATOM 593 C CA . HIS A 1 75 ? -14.272 -3.038 4.001 1.00 96.50 75 HIS A CA 1
ATOM 594 C C . HIS A 1 75 ? -13.901 -2.156 5.207 1.00 96.50 75 HIS A C 1
ATOM 596 O O . HIS A 1 75 ? -13.538 -0.998 5.023 1.00 96.50 75 HIS A O 1
ATOM 602 N N . ILE A 1 76 ? -13.909 -2.706 6.425 1.00 98.00 76 ILE A N 1
ATOM 603 C CA . ILE A 1 76 ? -13.463 -1.991 7.634 1.00 98.00 76 ILE A CA 1
ATOM 604 C C . ILE A 1 76 ? -12.013 -1.509 7.473 1.00 98.00 76 ILE A C 1
ATOM 606 O O . ILE A 1 76 ? -11.691 -0.374 7.814 1.00 98.00 76 ILE A O 1
ATOM 610 N N . LEU A 1 77 ? -11.137 -2.330 6.888 1.00 98.12 77 LEU A N 1
ATOM 611 C CA . LEU A 1 77 ? -9.767 -1.920 6.588 1.00 98.12 77 LEU A CA 1
ATOM 612 C C . LEU A 1 77 ? -9.709 -0.794 5.545 1.00 98.12 77 LEU A C 1
ATOM 614 O O . LEU A 1 77 ? -8.912 0.128 5.700 1.00 98.12 77 LEU A O 1
ATOM 618 N N . VAL A 1 78 ? -10.544 -0.835 4.501 1.00 97.12 78 VAL A N 1
ATOM 619 C CA . VAL A 1 78 ? -10.659 0.266 3.527 1.00 97.12 78 VAL A CA 1
ATOM 620 C C . VAL A 1 78 ? -11.062 1.565 4.225 1.00 97.12 78 VAL A C 1
ATOM 622 O O . VAL A 1 78 ? -10.408 2.585 4.008 1.00 97.12 78 VAL A O 1
ATOM 625 N N . SER A 1 79 ? -12.070 1.521 5.099 1.00 96.94 79 SER A N 1
ATOM 626 C CA . SER A 1 79 ? -12.504 2.669 5.907 1.00 96.94 79 SER A CA 1
ATOM 627 C C . SER A 1 79 ? -11.350 3.244 6.737 1.00 96.94 79 SER A C 1
ATOM 629 O O . SER A 1 79 ? -11.030 4.433 6.627 1.00 96.94 79 SER A O 1
ATOM 631 N N . ALA A 1 80 ? -10.623 2.379 7.452 1.00 97.62 80 ALA A N 1
ATOM 632 C CA . ALA A 1 80 ? -9.463 2.768 8.248 1.00 97.62 80 ALA A CA 1
ATOM 633 C C . ALA A 1 80 ? -8.377 3.453 7.399 1.00 97.62 80 ALA A C 1
ATOM 635 O O . ALA A 1 80 ? -7.864 4.512 7.765 1.00 97.62 80 ALA A O 1
ATOM 636 N N . VAL A 1 81 ? -8.037 2.879 6.239 1.00 96.81 81 VAL A N 1
ATOM 637 C CA . VAL A 1 81 ? -7.031 3.429 5.316 1.00 96.81 81 VAL A CA 1
ATOM 638 C C . VAL A 1 81 ? -7.455 4.804 4.805 1.00 96.81 81 VAL A C 1
ATOM 640 O O . VAL A 1 81 ? -6.637 5.721 4.798 1.00 96.81 81 VAL A O 1
ATOM 643 N N . ILE A 1 82 ? -8.723 4.994 4.437 1.00 94.81 82 ILE A N 1
ATOM 644 C CA . ILE A 1 82 ? -9.238 6.292 3.975 1.00 94.81 82 ILE A CA 1
ATOM 645 C C . ILE A 1 82 ? -9.098 7.357 5.070 1.00 94.81 82 ILE A C 1
ATOM 647 O O . ILE A 1 82 ? -8.597 8.456 4.806 1.00 94.81 82 ILE A O 1
ATOM 651 N N . LYS A 1 83 ? -9.484 7.033 6.307 1.00 95.69 83 LYS A N 1
ATOM 652 C CA . LYS A 1 83 ? -9.399 7.948 7.456 1.00 95.69 83 LYS A CA 1
ATOM 653 C C . LYS A 1 83 ? -7.948 8.297 7.800 1.00 95.69 83 LYS A C 1
ATOM 655 O O . LYS A 1 83 ? -7.604 9.473 7.934 1.00 95.69 83 LYS A O 1
ATOM 660 N N . ILE A 1 84 ? -7.062 7.302 7.846 1.00 96.25 84 ILE A N 1
ATOM 661 C CA . ILE A 1 84 ? -5.629 7.503 8.116 1.00 96.25 84 ILE A CA 1
ATOM 662 C C . ILE A 1 84 ? -4.960 8.304 6.993 1.00 96.25 84 ILE A C 1
ATOM 664 O O . ILE A 1 84 ? -4.149 9.188 7.277 1.00 96.25 84 ILE A O 1
ATOM 668 N N . ALA A 1 85 ? -5.291 8.051 5.723 1.00 94.19 85 ALA A N 1
ATOM 669 C CA . ALA A 1 85 ? -4.730 8.786 4.588 1.00 94.19 85 ALA A CA 1
ATOM 670 C C . ALA A 1 85 ? -4.998 10.294 4.705 1.00 94.19 85 ALA A C 1
ATOM 672 O O . ALA A 1 85 ? -4.076 11.095 4.545 1.00 94.19 85 ALA A O 1
ATOM 673 N N . ARG A 1 86 ? -6.218 10.698 5.089 1.00 91.56 86 ARG A N 1
ATOM 674 C CA . ARG A 1 86 ? -6.585 12.112 5.324 1.00 91.56 86 ARG A CA 1
ATOM 675 C C . ARG A 1 86 ? -5.727 12.763 6.419 1.00 91.56 86 ARG A C 1
ATOM 677 O O . ARG A 1 86 ? -5.351 13.929 6.304 1.00 91.56 86 ARG A O 1
ATOM 684 N N . SER A 1 87 ? -5.361 11.993 7.441 1.00 91.62 87 SER A N 1
ATOM 685 C CA . SER A 1 87 ? -4.560 12.443 8.586 1.00 91.62 87 SER A CA 1
ATOM 686 C C . SER A 1 87 ? -3.047 12.302 8.416 1.00 91.62 87 SER A C 1
ATOM 688 O O . SER A 1 87 ? -2.300 12.856 9.237 1.00 91.62 87 SER A O 1
ATOM 690 N N . THR A 1 88 ? -2.600 11.596 7.375 1.00 92.69 88 THR A N 1
ATOM 691 C CA . THR A 1 88 ? -1.193 11.279 7.118 1.00 92.69 88 THR A CA 1
ATOM 692 C C . THR A 1 88 ? -0.394 12.548 6.847 1.00 92.69 88 THR A C 1
ATOM 694 O O . THR A 1 88 ? -0.782 13.404 6.049 1.00 92.69 88 THR A O 1
ATOM 697 N N . LYS A 1 89 ? 0.739 12.681 7.544 1.00 90.25 89 LYS A N 1
ATOM 698 C CA . LYS A 1 89 ? 1.677 13.783 7.325 1.00 90.25 89 LYS A CA 1
ATOM 699 C C . LYS A 1 89 ? 2.396 13.578 5.996 1.00 90.25 89 LYS A C 1
ATOM 701 O O . LYS A 1 89 ? 2.855 12.477 5.715 1.00 90.25 89 LYS A O 1
ATOM 706 N N . LEU A 1 90 ? 2.541 14.660 5.241 1.00 87.44 90 LEU A N 1
ATOM 707 C CA . LEU A 1 90 ? 3.255 14.683 3.970 1.00 87.44 90 LEU A CA 1
ATOM 708 C C . LEU A 1 90 ? 4.493 15.574 4.103 1.00 87.44 90 LEU A C 1
ATOM 710 O O . LEU A 1 90 ? 4.380 16.796 3.990 1.00 87.44 90 LEU A O 1
ATOM 714 N N . PRO A 1 91 ? 5.667 14.996 4.400 1.00 87.50 91 PRO A N 1
ATOM 715 C CA . PRO A 1 91 ? 6.932 15.693 4.227 1.00 87.50 91 PRO A CA 1
ATOM 716 C C . PRO A 1 91 ? 7.098 16.162 2.777 1.00 87.50 91 PRO A C 1
ATOM 718 O O . PRO A 1 91 ? 6.650 15.491 1.846 1.00 87.50 91 PRO A O 1
ATOM 721 N N . SER A 1 92 ? 7.769 17.299 2.585 1.00 85.75 92 SER A N 1
ATOM 722 C CA . SER A 1 92 ? 8.140 17.755 1.243 1.00 85.75 92 SER A CA 1
ATOM 723 C C . SER A 1 92 ? 9.012 16.698 0.560 1.00 85.75 92 SER A C 1
ATOM 725 O O . SER A 1 92 ? 9.988 16.239 1.153 1.00 85.75 92 SER A O 1
ATOM 727 N N . GLY A 1 93 ? 8.646 16.307 -0.663 1.00 86.88 93 GLY A N 1
ATOM 728 C CA . GLY A 1 93 ? 9.382 15.306 -1.438 1.00 86.88 93 GLY A CA 1
ATOM 729 C C . GLY A 1 93 ? 9.250 13.870 -0.922 1.00 86.88 93 GLY A C 1
ATOM 730 O O . GLY A 1 93 ? 10.160 13.076 -1.137 1.00 86.88 93 GLY A O 1
ATOM 731 N N . LEU A 1 94 ? 8.160 13.521 -0.225 1.00 92.81 94 LEU A N 1
ATOM 732 C CA . LEU A 1 94 ? 7.933 12.142 0.208 1.00 92.81 94 LEU A CA 1
ATOM 733 C C . LEU A 1 94 ? 7.848 11.193 -1.000 1.00 92.81 94 LEU A C 1
ATOM 735 O O . LEU A 1 94 ? 6.897 11.239 -1.787 1.00 92.81 94 LEU A O 1
ATOM 739 N N . GLU A 1 95 ? 8.820 10.287 -1.083 1.00 94.81 95 GLU A N 1
ATOM 740 C CA . GLU A 1 95 ? 8.817 9.156 -2.005 1.00 94.81 95 GLU A CA 1
ATOM 741 C C . GLU A 1 95 ? 8.436 7.865 -1.281 1.00 94.81 95 GLU A C 1
ATOM 743 O O . GLU A 1 95 ? 8.885 7.595 -0.163 1.00 94.81 95 GLU A O 1
ATOM 748 N N . LEU A 1 96 ? 7.626 7.049 -1.949 1.00 96.19 96 LEU A N 1
ATOM 749 C CA . LEU A 1 96 ? 7.253 5.714 -1.509 1.00 96.19 96 LEU A CA 1
ATOM 750 C C . LEU A 1 96 ? 7.726 4.678 -2.526 1.00 96.19 96 LEU A C 1
ATOM 752 O O . LEU A 1 96 ? 7.729 4.917 -3.729 1.00 96.19 96 LEU A O 1
ATOM 756 N N . PHE A 1 97 ? 8.108 3.508 -2.030 1.00 97.12 97 PHE A N 1
ATOM 757 C CA . PHE A 1 97 ? 8.715 2.441 -2.809 1.00 97.12 97 PHE A CA 1
ATOM 758 C C . PHE A 1 97 ? 7.997 1.114 -2.575 1.00 97.12 97 PHE A C 1
ATOM 760 O O . PHE A 1 97 ? 7.527 0.837 -1.468 1.00 97.12 97 PHE A O 1
ATOM 767 N N . ARG A 1 98 ? 7.948 0.259 -3.598 1.00 96.38 98 ARG A N 1
ATOM 768 C CA . ARG A 1 98 ? 7.396 -1.099 -3.491 1.00 96.38 98 ARG A CA 1
ATOM 769 C C . ARG A 1 98 ? 8.179 -2.091 -4.340 1.00 96.38 98 ARG A C 1
ATOM 771 O O . ARG A 1 98 ? 8.261 -1.926 -5.549 1.00 96.38 98 ARG A O 1
ATOM 778 N N . GLY A 1 99 ? 8.690 -3.150 -3.718 1.00 95.19 99 GLY A N 1
ATOM 779 C CA . GLY A 1 99 ? 9.255 -4.292 -4.436 1.00 95.19 99 GLY A CA 1
ATOM 780 C C . GLY A 1 99 ? 8.167 -5.201 -5.018 1.00 95.19 99 GLY A C 1
ATOM 781 O O . GLY A 1 99 ? 7.121 -5.388 -4.393 1.00 95.19 99 GLY A O 1
ATOM 782 N N . LEU A 1 100 ? 8.409 -5.765 -6.204 1.00 93.06 100 LEU A N 1
ATOM 783 C CA . LEU A 1 100 ? 7.444 -6.616 -6.926 1.00 93.06 100 LEU A CA 1
ATOM 784 C C . LEU A 1 100 ? 7.813 -8.106 -6.957 1.00 93.06 100 LEU A C 1
ATOM 786 O O . LEU A 1 100 ? 7.210 -8.902 -7.673 1.00 93.06 100 LEU A O 1
ATOM 790 N N . GLY A 1 101 ? 8.812 -8.512 -6.181 1.00 88.94 101 GLY A N 1
ATOM 791 C CA . GLY A 1 101 ? 9.231 -9.901 -6.037 1.00 88.94 101 GLY A CA 1
ATOM 792 C C . GLY A 1 101 ? 9.952 -10.492 -7.248 1.00 88.94 101 GLY A C 1
ATOM 793 O O . GLY A 1 101 ? 10.518 -11.565 -7.098 1.00 88.94 101 GLY A O 1
ATOM 794 N N . GLY A 1 102 ? 9.962 -9.849 -8.416 1.00 83.06 102 GLY A N 1
ATOM 795 C CA . GLY A 1 102 ? 10.779 -10.233 -9.574 1.00 83.06 102 GLY A CA 1
ATOM 796 C C . GLY A 1 102 ? 10.434 -11.574 -10.227 1.00 83.06 102 GLY A C 1
ATOM 797 O O . GLY A 1 102 ? 11.286 -12.161 -10.889 1.00 83.06 102 GLY A O 1
ATOM 798 N N . LEU A 1 103 ? 9.213 -12.076 -10.006 1.00 75.19 103 LEU A N 1
ATOM 799 C CA . LEU A 1 103 ? 8.660 -13.259 -10.688 1.00 75.19 103 LEU A CA 1
ATOM 800 C C . LEU A 1 103 ? 7.574 -12.914 -11.712 1.00 75.19 103 LEU A C 1
ATOM 802 O O . LEU A 1 103 ? 7.141 -13.795 -12.447 1.00 75.19 103 LEU A O 1
ATOM 806 N N . VAL A 1 104 ? 7.078 -11.677 -11.696 1.00 74.31 104 VAL A N 1
ATOM 807 C CA . VAL A 1 104 ? 5.917 -11.254 -12.478 1.00 74.31 104 VAL A CA 1
ATOM 808 C C . VAL A 1 104 ? 6.268 -9.954 -13.181 1.00 74.31 104 VAL A C 1
ATOM 810 O O . VAL A 1 104 ? 6.739 -9.008 -12.544 1.00 74.31 104 VAL A O 1
ATOM 813 N N . GLU A 1 105 ? 6.028 -9.926 -14.486 1.00 84.75 105 GLU A N 1
ATOM 814 C CA . GLU A 1 105 ? 6.129 -8.719 -15.296 1.00 84.75 105 GLU A CA 1
ATOM 815 C C . GLU A 1 105 ? 4.916 -7.818 -15.072 1.00 84.75 105 GLU A C 1
ATOM 817 O O . GLU A 1 105 ? 3.817 -8.268 -14.738 1.00 84.75 105 GLU A O 1
ATOM 822 N N . LEU A 1 106 ? 5.111 -6.519 -15.280 1.00 91.75 106 LEU A N 1
ATOM 823 C CA . LEU A 1 106 ? 3.986 -5.598 -15.352 1.00 91.75 106 LEU A CA 1
ATOM 824 C C . LEU A 1 106 ? 3.134 -5.940 -16.587 1.00 91.75 106 LEU A C 1
ATOM 826 O O . LEU A 1 106 ? 3.689 -6.338 -17.612 1.00 91.75 106 LEU A O 1
ATOM 830 N N . PRO A 1 107 ? 1.801 -5.801 -16.512 1.00 92.88 107 PRO A N 1
ATOM 831 C CA . PRO A 1 107 ? 0.926 -6.180 -17.615 1.00 92.88 107 PRO A CA 1
ATOM 832 C C . PRO A 1 107 ? 1.179 -5.317 -18.857 1.00 92.88 107 PRO A C 1
ATOM 834 O O . PRO A 1 107 ? 1.558 -4.154 -18.742 1.00 92.88 107 PRO A O 1
ATOM 837 N N . ASP A 1 108 ? 0.862 -5.841 -20.044 1.00 93.50 108 ASP A N 1
ATOM 838 C CA . ASP A 1 108 ? 0.974 -5.112 -21.320 1.00 93.50 108 ASP A CA 1
ATOM 839 C C . ASP A 1 108 ? 0.298 -3.730 -21.285 1.00 93.50 108 ASP A C 1
ATOM 841 O O . ASP A 1 108 ? 0.815 -2.769 -21.858 1.00 93.50 108 ASP A O 1
ATOM 845 N N . SER A 1 109 ? -0.835 -3.613 -20.581 1.00 94.88 109 SER A N 1
ATOM 846 C CA . SER A 1 109 ? -1.577 -2.357 -20.411 1.00 94.88 109 SER A CA 1
ATOM 847 C C . SER A 1 109 ? -0.780 -1.280 -19.678 1.00 94.88 109 SER A C 1
ATOM 849 O O . SER A 1 109 ? -1.053 -0.097 -19.845 1.00 94.88 109 SER A O 1
ATOM 851 N N . PHE A 1 110 ? 0.218 -1.661 -18.879 1.00 95.00 110 PHE A N 1
ATOM 852 C CA . PHE A 1 110 ? 1.110 -0.716 -18.220 1.00 95.00 110 PHE A CA 1
ATOM 853 C C . PHE A 1 110 ? 2.001 0.010 -19.231 1.00 95.00 110 PHE A C 1
ATOM 855 O O . PHE A 1 110 ? 2.294 1.189 -19.058 1.00 95.00 110 PHE A O 1
ATOM 862 N N . PHE A 1 111 ? 2.399 -0.663 -20.311 1.00 92.12 111 PHE A N 1
ATOM 863 C CA . PHE A 1 111 ? 3.306 -0.103 -21.312 1.00 92.12 111 PHE A CA 1
ATOM 864 C C . PHE A 1 111 ? 2.576 0.474 -22.527 1.00 92.12 111 PHE A C 1
ATOM 866 O O . PHE A 1 111 ? 3.009 1.490 -23.077 1.00 92.12 111 PHE A O 1
ATOM 873 N N . ARG A 1 112 ? 1.480 -0.159 -22.959 1.00 94.00 112 ARG A N 1
ATOM 874 C CA . ARG A 1 112 ? 0.744 0.214 -24.171 1.00 94.00 112 ARG A CA 1
ATOM 875 C C . ARG A 1 112 ? -0.322 1.262 -23.872 1.00 94.00 112 ARG A C 1
ATOM 877 O O . ARG A 1 112 ? -1.180 1.053 -23.025 1.00 94.00 112 ARG A O 1
ATOM 884 N N . VAL A 1 113 ? -0.265 2.362 -24.618 1.00 95.00 113 VAL A N 1
ATOM 885 C CA . VAL A 1 113 ? -1.301 3.39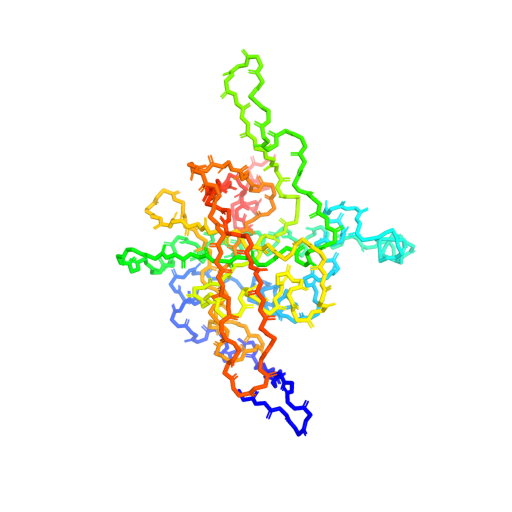9 -24.629 1.00 95.00 113 VAL A CA 1
ATOM 886 C C . VAL A 1 113 ? -2.506 2.886 -25.417 1.00 95.00 113 VAL A C 1
ATOM 888 O O . VAL A 1 113 ? -2.344 2.388 -26.533 1.00 95.00 113 VAL A O 1
ATOM 891 N N . ASP A 1 114 ? -3.695 2.972 -24.829 1.00 93.81 114 ASP A N 1
ATOM 892 C CA . ASP A 1 114 ? -4.949 2.575 -25.464 1.00 93.81 114 ASP A CA 1
ATOM 893 C C . ASP A 1 114 ? -5.500 3.654 -26.419 1.00 93.81 114 ASP A C 1
ATOM 895 O O . ASP A 1 114 ? -4.910 4.718 -26.614 1.00 93.81 114 ASP A O 1
ATOM 899 N N . ALA A 1 115 ? -6.658 3.382 -27.030 1.00 96.75 115 ALA A N 1
ATOM 900 C CA . ALA A 1 115 ? -7.303 4.292 -27.981 1.00 96.75 115 ALA A CA 1
ATOM 901 C C . ALA A 1 115 ? -7.707 5.655 -27.381 1.00 96.75 115 ALA A C 1
ATOM 903 O O . ALA A 1 115 ? -7.935 6.602 -28.131 1.00 96.75 115 ALA A O 1
ATOM 904 N N . ASN A 1 116 ? -7.788 5.762 -26.053 1.00 95.75 116 ASN A N 1
ATOM 905 C CA . ASN A 1 116 ? -8.139 6.982 -25.331 1.00 95.75 116 ASN A CA 1
ATOM 906 C C . ASN A 1 116 ? -6.909 7.700 -24.755 1.00 95.75 116 ASN A C 1
ATOM 908 O O . ASN A 1 116 ? -7.059 8.706 -24.062 1.00 95.75 116 ASN A O 1
ATOM 912 N N . GLY A 1 117 ? -5.697 7.207 -25.017 1.00 93.88 117 GLY A N 1
ATOM 913 C CA . GLY A 1 117 ? -4.477 7.780 -24.457 1.00 93.88 117 GLY A CA 1
ATOM 914 C C . GLY A 1 117 ? -4.141 7.282 -23.048 1.00 93.88 117 GLY A C 1
ATOM 915 O O . GLY A 1 117 ? -3.227 7.823 -22.427 1.00 93.88 117 GLY A O 1
ATOM 916 N N . CYS A 1 118 ? -4.836 6.268 -22.528 1.00 93.81 118 CYS A N 1
ATOM 917 C CA . CYS A 1 118 ? -4.625 5.748 -21.180 1.00 93.81 118 CYS A CA 1
ATOM 918 C C . CYS A 1 118 ? -3.669 4.546 -21.175 1.00 93.81 118 CYS A C 1
ATOM 920 O O . CYS A 1 118 ? -3.664 3.725 -22.090 1.00 93.81 118 CYS A O 1
ATOM 922 N N . ARG A 1 119 ? -2.866 4.418 -20.114 1.00 96.00 119 ARG A N 1
ATOM 923 C CA . ARG A 1 119 ? -2.041 3.235 -19.818 1.00 96.00 119 ARG A CA 1
ATOM 924 C C . ARG A 1 119 ? -1.898 3.054 -18.312 1.00 96.00 119 ARG A C 1
ATOM 926 O O . ARG A 1 119 ? -2.054 4.009 -17.557 1.00 96.00 119 ARG A O 1
ATOM 933 N N . GLY A 1 120 ? -1.581 1.844 -17.877 1.00 95.62 120 GLY A N 1
ATOM 934 C CA . GLY A 1 120 ? -1.470 1.480 -16.468 1.00 95.62 120 GLY A CA 1
ATOM 935 C C . GLY A 1 120 ? -2.214 0.191 -16.132 1.00 95.62 120 GLY A C 1
ATOM 936 O O . GLY A 1 120 ? -2.589 -0.586 -17.015 1.00 95.62 120 GLY A O 1
ATOM 937 N N . TYR A 1 121 ? -2.424 -0.054 -14.843 1.00 95.19 121 TYR A N 1
ATOM 938 C CA . TYR A 1 121 ? -3.281 -1.141 -14.363 1.00 95.19 121 TYR A CA 1
ATOM 939 C C 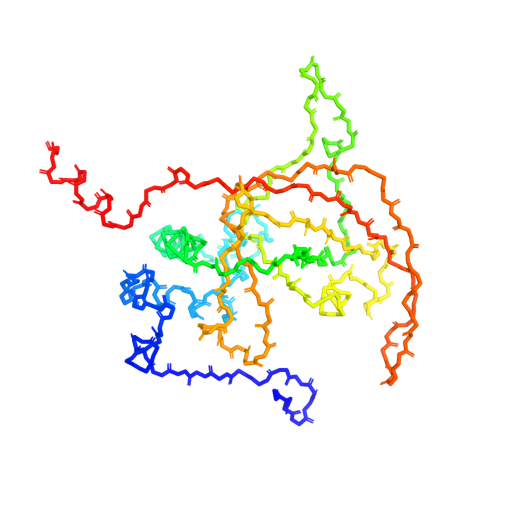. TYR A 1 121 ? -3.842 -0.849 -12.970 1.00 95.19 121 TYR A C 1
ATOM 941 O O . TYR A 1 121 ? -3.287 -0.055 -12.212 1.00 95.19 121 TYR A O 1
ATOM 949 N N . ALA A 1 122 ? -4.936 -1.523 -12.617 1.00 93.88 122 ALA A N 1
ATOM 950 C CA . ALA A 1 122 ? -5.472 -1.509 -11.261 1.00 93.88 122 ALA A CA 1
ATOM 951 C C . ALA A 1 122 ? -4.807 -2.602 -10.411 1.00 93.88 122 ALA A C 1
ATOM 953 O O . ALA A 1 122 ? -4.832 -3.780 -10.773 1.00 93.88 122 ALA A O 1
ATOM 954 N N . GLU A 1 123 ? -4.247 -2.229 -9.262 1.00 94.25 123 GLU A N 1
ATOM 955 C CA . GLU A 1 123 ? -3.880 -3.190 -8.222 1.00 94.25 123 GLU A CA 1
ATOM 956 C C . GLU A 1 123 ? -5.148 -3.581 -7.460 1.00 94.25 123 GLU A C 1
ATOM 958 O O . GLU A 1 123 ? -5.771 -2.758 -6.793 1.00 94.25 123 GLU A O 1
ATOM 963 N N . TRP A 1 124 ? -5.548 -4.846 -7.578 1.00 94.75 124 TRP A N 1
ATOM 964 C CA . TRP A 1 124 ? -6.769 -5.354 -6.955 1.00 94.75 124 TRP A CA 1
ATOM 965 C C . TRP A 1 124 ? -6.640 -5.517 -5.441 1.00 94.75 124 TRP A C 1
ATOM 967 O O . TRP A 1 124 ? -7.633 -5.388 -4.736 1.00 94.75 124 TRP A O 1
ATOM 977 N N . GLY A 1 125 ? -5.444 -5.805 -4.928 1.00 95.50 125 GLY A N 1
ATOM 978 C CA . GLY A 1 125 ? -5.177 -5.881 -3.494 1.00 95.50 125 GLY A CA 1
ATOM 979 C C . GLY A 1 125 ? -4.934 -4.512 -2.860 1.00 95.50 125 GLY A C 1
ATOM 980 O O . GLY A 1 125 ? -4.870 -3.488 -3.528 1.00 95.50 125 GLY A O 1
ATOM 981 N N . PHE A 1 126 ? -4.707 -4.491 -1.552 1.00 97.00 126 PHE A N 1
ATOM 982 C CA . PHE A 1 126 ? -4.064 -3.343 -0.929 1.00 97.00 126 PHE A CA 1
ATOM 983 C C . PHE A 1 126 ? -2.616 -3.226 -1.429 1.00 97.00 126 PHE A C 1
ATOM 985 O O . PHE A 1 126 ? -1.864 -4.213 -1.492 1.00 97.00 126 PHE A O 1
ATOM 992 N N . LEU A 1 127 ? -2.207 -2.003 -1.757 1.00 95.75 127 LEU A N 1
ATOM 993 C CA . LEU A 1 127 ? -0.847 -1.697 -2.187 1.00 95.75 127 LEU A CA 1
ATOM 994 C C . LEU A 1 127 ? -0.042 -1.253 -0.963 1.00 95.75 127 LEU A C 1
ATOM 996 O O . LEU A 1 127 ? -0.219 -0.147 -0.466 1.00 95.75 127 LEU A O 1
ATOM 1000 N N . SER A 1 128 ? 0.835 -2.119 -0.457 1.00 95.75 128 SER A N 1
ATOM 1001 C CA . SER A 1 128 ? 1.766 -1.759 0.621 1.00 95.75 128 SER A CA 1
ATOM 1002 C C . SER A 1 128 ? 3.047 -1.160 0.042 1.00 95.75 128 SER A C 1
ATOM 1004 O O . SER A 1 128 ? 3.603 -1.676 -0.936 1.00 95.75 128 SER A O 1
ATOM 1006 N N . THR A 1 129 ? 3.487 -0.048 0.618 1.00 96.62 129 THR A N 1
ATOM 1007 C CA . THR A 1 129 ? 4.599 0.773 0.132 1.00 96.62 129 THR A CA 1
ATOM 1008 C C . THR A 1 129 ? 5.409 1.288 1.316 1.00 96.62 129 THR A C 1
ATOM 1010 O O . THR A 1 129 ? 4.929 1.288 2.449 1.00 96.62 129 THR A O 1
ATOM 1013 N N . THR A 1 130 ? 6.648 1.714 1.091 1.00 96.12 130 THR A N 1
ATOM 1014 C CA . THR A 1 130 ? 7.513 2.195 2.170 1.00 96.12 130 THR A CA 1
ATOM 1015 C C . THR A 1 130 ? 8.329 3.407 1.770 1.00 96.12 130 THR A C 1
ATOM 1017 O O . THR A 1 130 ? 8.783 3.492 0.638 1.00 96.12 130 THR A O 1
ATOM 1020 N N . SER A 1 131 ? 8.577 4.325 2.704 1.00 94.75 131 SER A N 1
ATOM 1021 C CA . SER A 1 131 ? 9.512 5.437 2.485 1.00 94.75 131 SER A CA 1
ATOM 1022 C C . SER A 1 131 ? 10.986 5.025 2.600 1.00 94.75 131 SER A C 1
ATOM 1024 O O . SER A 1 131 ? 11.873 5.848 2.398 1.00 94.75 131 SER A O 1
ATOM 1026 N N . ASN A 1 132 ? 11.278 3.763 2.939 1.00 93.44 132 ASN A N 1
ATOM 1027 C CA . ASN A 1 132 ? 12.639 3.238 2.989 1.00 93.44 132 ASN A CA 1
ATOM 1028 C C . ASN A 1 132 ? 12.919 2.351 1.767 1.00 93.44 132 ASN A C 1
ATOM 1030 O O . ASN A 1 132 ? 12.537 1.180 1.733 1.00 93.44 132 ASN A O 1
ATOM 1034 N N . LYS A 1 133 ? 13.643 2.890 0.781 1.00 92.88 133 LYS A N 1
ATOM 1035 C CA . LYS A 1 133 ? 13.991 2.170 -0.453 1.00 92.88 133 LYS A CA 1
ATOM 1036 C C . LYS A 1 133 ? 14.700 0.837 -0.201 1.00 92.88 133 LYS A C 1
ATOM 1038 O O . LYS A 1 133 ? 14.423 -0.126 -0.910 1.00 92.88 133 LYS A O 1
ATOM 1043 N N . ALA A 1 134 ? 15.561 0.748 0.815 1.00 90.69 134 ALA A N 1
ATOM 1044 C CA . ALA A 1 134 ? 16.269 -0.492 1.135 1.00 90.69 134 ALA A CA 1
ATOM 1045 C C . ALA A 1 134 ? 15.290 -1.623 1.493 1.00 90.69 134 ALA A C 1
ATOM 1047 O O . ALA A 1 134 ? 15.445 -2.743 1.014 1.00 90.69 134 ALA A O 1
ATOM 1048 N N . VAL A 1 135 ? 14.219 -1.305 2.230 1.00 91.00 135 VAL A N 1
ATOM 1049 C CA . VAL A 1 135 ? 13.151 -2.270 2.531 1.00 91.00 135 VAL A CA 1
ATOM 1050 C C . VAL A 1 135 ? 12.449 -2.706 1.244 1.00 91.00 135 VAL A C 1
ATOM 1052 O O . VAL A 1 135 ? 12.243 -3.894 1.040 1.00 91.00 135 VAL A O 1
ATOM 1055 N N . ALA A 1 136 ? 12.124 -1.788 0.329 1.00 93.50 136 ALA A N 1
ATOM 1056 C CA . ALA A 1 136 ? 11.515 -2.166 -0.951 1.00 93.50 136 ALA A CA 1
ATOM 1057 C C . ALA A 1 136 ? 12.429 -3.065 -1.808 1.00 93.50 136 ALA A C 1
ATOM 1059 O O . ALA A 1 136 ? 11.935 -3.980 -2.469 1.00 93.50 136 ALA A O 1
ATOM 1060 N N . VAL A 1 137 ? 13.748 -2.853 -1.763 1.00 92.50 137 VAL A N 1
ATOM 1061 C CA . VAL A 1 137 ? 14.738 -3.693 -2.455 1.00 92.50 137 VAL A CA 1
ATOM 1062 C C . VAL A 1 137 ? 14.753 -5.124 -1.907 1.00 92.50 137 VAL A C 1
ATOM 1064 O O . VAL A 1 137 ? 14.842 -6.059 -2.703 1.00 92.50 137 VAL A O 1
ATOM 1067 N N . GLU A 1 138 ? 14.575 -5.340 -0.600 1.00 90.19 138 GLU A N 1
ATOM 1068 C CA . GLU A 1 138 ? 14.442 -6.693 -0.019 1.00 90.19 138 GLU A CA 1
ATOM 1069 C C . GLU A 1 138 ? 13.267 -7.482 -0.633 1.00 90.19 138 GLU A C 1
ATOM 1071 O O . GLU A 1 138 ? 13.351 -8.700 -0.817 1.00 90.19 138 GLU A O 1
ATOM 1076 N N . TYR A 1 139 ? 12.196 -6.776 -1.013 1.00 90.06 139 TYR A N 1
ATOM 1077 C CA . TYR A 1 139 ? 11.006 -7.334 -1.664 1.00 90.06 139 TYR A CA 1
ATOM 1078 C C . TYR A 1 139 ? 11.044 -7.259 -3.196 1.00 90.06 139 TYR A C 1
ATOM 1080 O O . TYR A 1 139 ? 10.067 -7.620 -3.848 1.00 90.06 139 TYR A O 1
ATOM 1088 N N . SER A 1 140 ? 12.134 -6.791 -3.805 1.00 91.94 140 SER A N 1
ATOM 1089 C CA . SER A 1 140 ? 12.213 -6.591 -5.262 1.00 91.94 140 SER A CA 1
ATOM 1090 C C . SER A 1 140 ? 12.384 -7.887 -6.056 1.00 91.94 140 SER A C 1
ATOM 1092 O O . SER A 1 140 ? 12.072 -7.913 -7.242 1.00 91.94 140 SER A O 1
ATOM 1094 N N . GLY A 1 141 ? 12.871 -8.953 -5.415 1.00 91.31 141 GLY A N 1
ATOM 1095 C CA . GLY A 1 141 ? 13.372 -10.164 -6.073 1.00 91.31 141 GLY A CA 1
ATOM 1096 C C . GLY A 1 141 ? 14.903 -10.258 -6.104 1.00 91.31 141 GLY A C 1
ATOM 1097 O O . GLY A 1 141 ? 15.429 -11.343 -6.349 1.00 91.31 141 GLY A O 1
ATOM 1098 N N . LEU A 1 142 ? 15.619 -9.163 -5.804 1.00 90.69 142 LEU A N 1
ATOM 1099 C CA . LEU A 1 142 ? 17.086 -9.112 -5.825 1.00 90.69 142 LEU A CA 1
ATOM 1100 C C . LEU A 1 142 ? 17.723 -10.108 -4.848 1.00 90.69 142 LEU A C 1
ATOM 1102 O O . LEU A 1 142 ? 18.600 -10.877 -5.230 1.00 90.69 142 LEU A O 1
ATOM 1106 N N . VAL A 1 143 ? 17.264 -10.121 -3.593 1.00 86.31 143 VAL A N 1
ATOM 1107 C CA . VAL A 1 143 ? 17.807 -11.004 -2.543 1.00 86.31 143 VAL A CA 1
ATOM 1108 C C . VAL A 1 143 ? 17.600 -12.478 -2.891 1.00 86.31 143 VAL A C 1
ATOM 1110 O O . VAL A 1 143 ? 18.413 -13.326 -2.540 1.00 86.31 143 VAL A O 1
ATOM 1113 N N . GLN A 1 144 ? 16.528 -12.781 -3.622 1.00 87.56 144 GLN A N 1
ATOM 1114 C CA . GLN A 1 144 ? 16.197 -14.123 -4.088 1.00 87.56 144 GLN A CA 1
ATOM 1115 C C . GLN A 1 144 ? 16.888 -14.480 -5.418 1.00 87.56 144 GLN A C 1
ATOM 1117 O O . GLN A 1 144 ? 16.603 -15.543 -5.965 1.00 87.56 144 GLN A O 1
ATOM 1122 N N . GLY A 1 145 ? 17.756 -13.610 -5.954 1.00 86.44 145 GLY A N 1
ATOM 1123 C CA . GLY A 1 145 ? 18.473 -13.832 -7.214 1.00 86.44 145 GLY A CA 1
ATOM 1124 C C . GLY A 1 145 ? 17.556 -13.919 -8.435 1.00 86.44 145 GLY A C 1
ATOM 1125 O O . GLY A 1 145 ? 17.863 -14.634 -9.386 1.00 86.44 145 GLY A O 1
ATOM 1126 N N . ARG A 1 146 ? 16.394 -13.259 -8.394 1.00 89.12 146 ARG A N 1
ATOM 1127 C CA . ARG A 1 146 ? 15.379 -13.368 -9.447 1.00 89.12 146 ARG A CA 1
ATOM 1128 C C . ARG A 1 146 ? 15.705 -12.452 -10.631 1.00 89.12 146 ARG A C 1
ATOM 1130 O O . ARG A 1 146 ? 16.215 -11.351 -10.422 1.00 89.12 146 ARG A O 1
ATOM 1137 N N . PRO A 1 147 ? 15.381 -12.874 -11.867 1.00 83.88 147 PRO A N 1
ATOM 1138 C CA . PRO A 1 147 ? 15.861 -12.221 -13.087 1.00 83.88 147 PRO A CA 1
ATOM 1139 C C . PRO A 1 147 ? 15.298 -10.811 -13.306 1.00 83.88 147 PRO A C 1
ATOM 1141 O O . PRO A 1 147 ? 15.887 -10.030 -14.044 1.00 83.88 147 PRO A O 1
ATOM 1144 N N . GLN A 1 148 ? 14.169 -10.479 -12.675 1.00 86.44 148 GLN A N 1
ATOM 1145 C CA . GLN A 1 148 ? 13.442 -9.227 -12.894 1.00 86.44 148 GLN A CA 1
ATOM 1146 C C . GLN A 1 148 ? 13.305 -8.416 -11.605 1.00 86.44 148 GLN A C 1
ATOM 1148 O O . GLN A 1 148 ? 12.213 -7.975 -11.249 1.00 86.44 148 GLN A O 1
ATOM 1153 N N . ALA A 1 149 ? 14.401 -8.250 -10.859 1.00 93.25 149 ALA A N 1
ATOM 1154 C CA . ALA A 1 149 ? 14.381 -7.453 -9.637 1.00 93.25 149 ALA A CA 1
ATOM 1155 C C . ALA A 1 149 ? 13.869 -6.026 -9.920 1.00 93.25 149 ALA A C 1
ATOM 1157 O O . ALA A 1 149 ? 14.488 -5.266 -10.668 1.00 93.25 149 ALA A O 1
ATOM 1158 N N . MET A 1 150 ? 12.725 -5.670 -9.329 1.00 95.31 150 MET A N 1
ATOM 1159 C CA . MET A 1 150 ? 11.989 -4.451 -9.677 1.00 95.31 150 MET A CA 1
ATOM 1160 C C . MET A 1 150 ? 11.434 -3.738 -8.445 1.00 95.31 150 MET A C 1
ATOM 1162 O O . MET A 1 150 ? 10.900 -4.373 -7.527 1.00 95.31 150 MET A O 1
ATOM 1166 N N . VAL A 1 151 ? 11.529 -2.409 -8.457 1.00 96.56 151 VAL A N 1
ATOM 1167 C CA . VAL A 1 151 ? 10.947 -1.507 -7.460 1.00 96.56 151 VAL A CA 1
ATOM 1168 C C . VAL A 1 151 ? 10.109 -0.444 -8.163 1.00 96.56 151 VAL A C 1
ATOM 1170 O O . VAL A 1 151 ? 10.597 0.257 -9.043 1.00 96.56 151 VAL A O 1
ATOM 1173 N N . LEU A 1 152 ? 8.858 -0.286 -7.745 1.00 96.88 152 LEU A N 1
ATOM 1174 C CA . LEU A 1 152 ? 8.058 0.888 -8.082 1.00 96.88 152 LEU A CA 1
ATOM 1175 C C . LEU A 1 152 ? 8.472 2.058 -7.190 1.00 96.88 152 LEU A C 1
ATOM 1177 O O . LEU A 1 152 ? 8.698 1.855 -5.993 1.00 96.88 152 LEU A O 1
ATOM 1181 N N . ARG A 1 153 ? 8.541 3.263 -7.757 1.00 97.06 153 ARG A N 1
ATOM 1182 C CA . ARG A 1 153 ? 8.783 4.521 -7.041 1.00 97.06 153 ARG A CA 1
ATOM 1183 C C . ARG A 1 153 ? 7.623 5.475 -7.278 1.00 97.06 153 ARG A C 1
ATOM 1185 O O . ARG A 1 153 ? 7.268 5.728 -8.422 1.00 97.06 153 ARG A O 1
ATOM 1192 N N . MET A 1 154 ? 7.092 6.042 -6.207 1.00 94.94 154 MET A N 1
ATOM 1193 C CA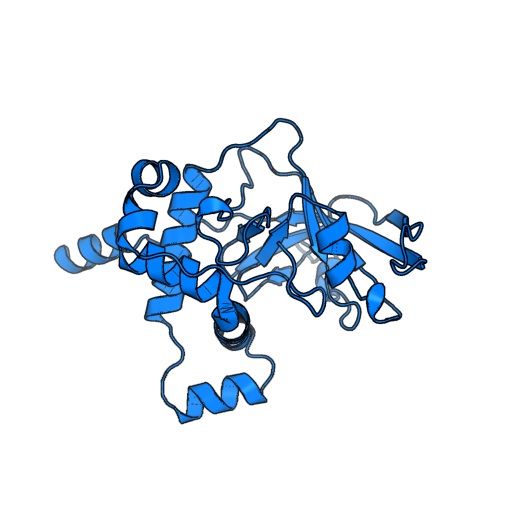 . MET A 1 154 ? 5.944 6.936 -6.231 1.00 94.94 154 MET A CA 1
ATOM 1194 C C . MET A 1 154 ? 6.300 8.242 -5.545 1.00 94.94 154 MET A C 1
ATOM 1196 O O . MET A 1 154 ? 6.684 8.233 -4.375 1.00 94.94 154 MET A O 1
ATOM 1200 N N . THR A 1 155 ? 6.125 9.360 -6.240 1.00 89.75 155 THR A N 1
ATOM 1201 C CA . THR A 1 155 ? 6.113 10.673 -5.595 1.00 89.75 155 THR A CA 1
ATOM 1202 C C . THR A 1 155 ? 4.716 10.915 -5.043 1.00 89.75 155 THR A C 1
ATOM 1204 O O . THR A 1 155 ? 3.729 10.754 -5.755 1.00 89.75 155 THR A O 1
ATOM 1207 N N . THR A 1 156 ? 4.631 11.257 -3.761 1.00 88.62 156 THR A N 1
ATOM 1208 C CA . THR A 1 156 ? 3.349 11.495 -3.090 1.00 88.62 156 THR A CA 1
ATOM 1209 C C . THR A 1 156 ? 3.160 12.966 -2.785 1.00 88.62 156 THR A C 1
ATOM 1211 O O . THR A 1 156 ? 4.104 13.675 -2.427 1.00 88.62 156 THR A O 1
ATOM 1214 N N . GLY A 1 157 ? 1.922 13.426 -2.902 1.00 86.50 157 GLY A N 1
ATOM 1215 C CA . GLY A 1 157 ? 1.567 14.806 -2.627 1.00 86.50 157 GLY A CA 1
ATOM 1216 C C . GLY A 1 157 ? 0.183 14.953 -2.019 1.00 86.50 157 GLY A C 1
ATOM 1217 O O . GLY A 1 157 ? -0.430 14.018 -1.506 1.00 86.50 157 GLY A O 1
ATOM 1218 N N . ALA A 1 158 ? -0.333 16.181 -2.066 1.00 85.25 158 ALA A N 1
ATOM 1219 C CA . ALA A 1 158 ? -1.655 16.478 -1.529 1.00 85.25 158 ALA A CA 1
ATOM 1220 C C . ALA A 1 158 ? -2.783 15.723 -2.261 1.00 85.25 158 ALA A C 1
ATOM 1222 O O . ALA A 1 158 ? -3.828 15.497 -1.647 1.00 85.25 158 ALA A O 1
ATOM 1223 N N . ILE A 1 159 ? -2.544 15.348 -3.524 1.00 83.69 159 ILE A N 1
ATOM 1224 C CA . ILE A 1 159 ? -3.476 14.681 -4.445 1.00 83.69 159 ILE A CA 1
ATOM 1225 C C . ILE A 1 159 ? -3.476 13.162 -4.226 1.00 83.69 159 ILE A C 1
ATOM 1227 O O . ILE A 1 159 ? -4.530 12.535 -4.167 1.00 83.69 159 ILE A O 1
ATOM 1231 N N . ASP A 1 160 ? -2.291 12.579 -4.084 1.00 83.88 160 ASP A N 1
ATOM 1232 C CA . ASP A 1 160 ? -2.016 11.147 -4.065 1.00 83.88 160 ASP A CA 1
ATOM 1233 C C . ASP A 1 160 ? -1.213 10.805 -2.800 1.00 83.88 160 ASP A C 1
ATOM 1235 O O . ASP A 1 160 ? 0.018 10.774 -2.785 1.00 83.88 160 ASP A O 1
ATOM 1239 N N . ARG A 1 161 ? -1.939 10.554 -1.701 1.00 86.88 161 ARG A N 1
ATOM 1240 C CA . ARG A 1 161 ? -1.355 10.185 -0.403 1.00 86.88 161 ARG A CA 1
ATOM 1241 C C . ARG A 1 161 ? -1.813 8.803 0.056 1.00 86.88 161 ARG A C 1
ATOM 1243 O O . ARG A 1 161 ? -3.010 8.548 0.178 1.00 86.88 161 ARG A O 1
ATOM 1250 N N . GLY A 1 162 ? -0.851 7.937 0.359 1.00 91.56 162 GLY A N 1
ATOM 1251 C CA . GLY A 1 162 ? -1.099 6.680 1.063 1.00 91.56 162 GLY A CA 1
ATOM 1252 C C . GLY A 1 162 ? -1.325 6.903 2.562 1.00 91.56 162 GLY A C 1
ATOM 1253 O O . GLY A 1 162 ? -0.905 7.914 3.127 1.00 91.56 162 GLY A O 1
ATOM 1254 N N . ALA A 1 163 ? -1.966 5.944 3.223 1.00 95.19 163 ALA A N 1
ATOM 1255 C CA . ALA A 1 163 ? -2.172 5.943 4.666 1.00 95.19 163 ALA A CA 1
ATOM 1256 C C . ALA A 1 163 ? -0.907 5.492 5.400 1.00 95.19 163 ALA A C 1
ATOM 1258 O O . ALA A 1 163 ? -0.525 4.330 5.289 1.00 95.19 163 ALA A O 1
ATOM 1259 N N . CYS A 1 164 ? -0.274 6.367 6.181 1.00 95.81 164 CYS A N 1
ATOM 1260 C CA . CYS A 1 164 ? 0.840 5.971 7.043 1.00 95.81 164 CYS A CA 1
ATOM 1261 C C . CYS A 1 164 ? 0.319 5.158 8.236 1.00 95.81 164 CYS A C 1
ATOM 1263 O O . CYS A 1 164 ? -0.265 5.712 9.167 1.00 95.81 164 CYS A O 1
ATOM 1265 N N . ILE A 1 165 ? 0.545 3.843 8.214 1.00 96.12 165 ILE A N 1
ATOM 1266 C CA . ILE A 1 165 ? 0.054 2.897 9.232 1.00 96.12 165 ILE A CA 1
ATOM 1267 C C . ILE A 1 165 ? 1.155 2.417 10.188 1.00 96.12 165 ILE A C 1
ATOM 1269 O O . ILE A 1 165 ? 0.921 1.546 11.025 1.00 96.12 165 ILE A O 1
ATOM 1273 N N . ALA A 1 166 ? 2.348 3.010 10.105 1.00 94.31 166 ALA A N 1
ATOM 1274 C CA . ALA A 1 166 ? 3.520 2.644 10.900 1.00 94.31 166 ALA A CA 1
ATOM 1275 C C . ALA A 1 166 ? 3.242 2.580 12.415 1.00 94.31 166 ALA A C 1
ATOM 1277 O O . ALA A 1 166 ? 3.663 1.638 13.085 1.00 94.31 166 ALA A O 1
ATOM 1278 N N . GLU A 1 167 ? 2.484 3.541 12.962 1.00 94.19 167 GLU A N 1
ATOM 1279 C CA . GLU A 1 167 ? 2.157 3.588 14.397 1.00 94.19 167 GLU A CA 1
ATOM 1280 C C . GLU A 1 167 ? 1.217 2.466 14.855 1.00 94.19 167 GLU A C 1
ATOM 1282 O O . GLU A 1 167 ? 1.158 2.192 16.054 1.00 94.19 167 GLU A O 1
ATOM 1287 N N . LEU A 1 168 ? 0.505 1.809 13.934 1.00 94.94 168 LEU A N 1
ATOM 1288 C CA . LEU A 1 168 ? -0.412 0.691 14.192 1.00 94.94 168 LEU A CA 1
ATOM 1289 C C . LEU A 1 168 ? 0.190 -0.672 13.824 1.00 94.94 168 LEU A C 1
ATOM 1291 O O . LEU A 1 168 ? -0.354 -1.701 14.223 1.00 94.94 168 LEU A O 1
ATOM 1295 N N . SER A 1 169 ? 1.318 -0.690 13.110 1.00 93.69 169 SER A N 1
ATOM 1296 C CA . SER A 1 169 ? 1.951 -1.924 12.649 1.00 93.69 169 SER A CA 1
ATOM 1297 C C . SER A 1 169 ? 2.378 -2.832 13.804 1.00 93.69 169 SER A C 1
ATOM 1299 O O . SER A 1 169 ? 2.796 -2.385 14.880 1.00 93.69 169 SER A O 1
ATOM 1301 N N . GLN A 1 170 ? 2.294 -4.138 13.555 1.00 92.62 170 GLN A N 1
ATOM 1302 C CA . GLN A 1 170 ? 2.864 -5.167 14.420 1.00 92.62 170 GLN A CA 1
ATOM 1303 C C . GLN A 1 170 ? 4.392 -5.272 14.288 1.00 92.62 170 GLN A C 1
ATOM 1305 O O . GLN A 1 170 ? 5.017 -5.985 15.070 1.00 92.62 170 GLN A O 1
ATOM 1310 N N . TYR A 1 171 ? 5.015 -4.571 13.339 1.00 90.00 171 TYR A N 1
ATOM 1311 C CA . TYR A 1 171 ? 6.460 -4.575 13.120 1.00 90.00 171 TYR A CA 1
ATOM 1312 C C . TYR A 1 171 ? 7.041 -3.181 13.366 1.00 90.00 171 TYR A C 1
ATOM 1314 O O . TYR A 1 171 ? 7.057 -2.307 12.500 1.00 90.00 171 TYR A O 1
ATOM 1322 N N . ALA A 1 172 ? 7.540 -2.969 14.585 1.00 80.81 172 ALA A N 1
ATOM 1323 C CA . ALA A 1 172 ? 8.086 -1.679 14.991 1.00 80.81 172 ALA A CA 1
ATOM 1324 C C . ALA A 1 172 ? 9.271 -1.252 14.102 1.00 80.81 172 ALA A C 1
ATOM 1326 O O . ALA A 1 172 ? 10.237 -2.003 13.930 1.00 80.81 172 ALA A O 1
ATOM 1327 N N . GLY A 1 173 ? 9.207 -0.019 13.591 1.00 79.12 173 GLY A N 1
ATOM 1328 C CA . GLY A 1 173 ? 10.221 0.577 12.715 1.00 79.12 173 GLY A CA 1
ATOM 1329 C C . GLY A 1 173 ? 9.932 0.437 11.218 1.00 79.12 173 GLY A C 1
ATOM 1330 O O . GLY A 1 173 ? 10.663 1.009 10.412 1.00 79.12 173 GLY A O 1
ATOM 1331 N N . GLU A 1 174 ? 8.873 -0.275 10.822 1.00 83.06 174 GLU A N 1
ATOM 1332 C CA . GLU A 1 174 ? 8.421 -0.260 9.431 1.00 83.06 174 GLU A CA 1
ATOM 1333 C C . GLU A 1 174 ? 7.719 1.058 9.108 1.00 83.06 174 GLU A C 1
ATOM 1335 O O . GLU A 1 174 ? 6.747 1.448 9.750 1.00 83.06 174 GLU A O 1
ATOM 1340 N N . SER A 1 175 ? 8.222 1.753 8.089 1.00 91.38 175 SER A N 1
ATOM 1341 C CA . SER A 1 175 ? 7.572 2.941 7.534 1.00 91.38 175 SER A CA 1
ATOM 1342 C C . SER A 1 175 ? 6.621 2.503 6.428 1.00 91.38 175 SER A C 1
ATOM 1344 O O . SER A 1 175 ? 6.940 2.665 5.252 1.00 91.38 175 SER A O 1
ATOM 1346 N N . GLU A 1 176 ? 5.523 1.849 6.809 1.00 94.94 176 GLU A N 1
ATOM 1347 C CA . GLU A 1 176 ? 4.526 1.322 5.876 1.00 94.94 176 GLU A CA 1
ATOM 1348 C C . GLU A 1 176 ? 3.439 2.359 5.565 1.00 94.94 176 GLU A C 1
ATOM 1350 O O . GLU A 1 176 ? 2.834 2.956 6.462 1.00 94.94 176 GLU A O 1
ATOM 1355 N N . TYR A 1 177 ? 3.186 2.528 4.270 1.00 96.31 177 TYR A N 1
ATOM 1356 C CA . TYR A 1 177 ? 2.123 3.345 3.709 1.00 96.31 177 TYR A CA 1
ATOM 1357 C C . TYR A 1 177 ? 1.218 2.467 2.855 1.00 96.31 177 TYR A C 1
ATOM 1359 O O . TYR A 1 177 ? 1.689 1.771 1.947 1.00 96.31 177 TYR A O 1
ATOM 1367 N N . LEU A 1 178 ? -0.077 2.514 3.140 1.00 96.50 178 LEU A N 1
ATOM 1368 C CA . LEU A 1 178 ? -1.060 1.620 2.553 1.00 96.50 178 LEU A CA 1
ATOM 1369 C C . LEU A 1 178 ? -2.015 2.368 1.628 1.00 96.50 178 LEU A C 1
ATOM 1371 O O . LEU A 1 178 ? -2.515 3.440 1.971 1.00 96.50 178 LEU A O 1
ATOM 1375 N N . TRP A 1 179 ? -2.294 1.774 0.473 1.00 96.00 179 TRP A N 1
ATOM 1376 C CA . TRP A 1 179 ? -3.320 2.244 -0.452 1.00 96.00 179 TRP A CA 1
ATOM 1377 C C . TRP A 1 179 ? -4.444 1.220 -0.543 1.00 96.00 179 TRP A C 1
ATOM 1379 O O . TRP A 1 179 ? -4.230 0.019 -0.353 1.00 96.00 179 TRP A O 1
ATOM 1389 N N . VAL A 1 180 ? -5.647 1.720 -0.809 1.00 95.75 180 VAL A N 1
ATOM 1390 C CA . VAL A 1 180 ? -6.858 0.905 -0.908 1.00 95.75 180 VAL A CA 1
ATOM 1391 C C . VAL A 1 180 ? -6.825 -0.019 -2.137 1.00 95.75 180 VAL A C 1
ATOM 1393 O O . VAL A 1 180 ? -6.095 0.250 -3.093 1.00 95.75 180 VAL A O 1
ATOM 1396 N N . PRO A 1 181 ? -7.630 -1.096 -2.138 1.00 95.50 181 PRO A N 1
ATOM 1397 C CA . PRO A 1 181 ? -7.887 -1.906 -3.321 1.00 95.50 181 PRO A CA 1
ATOM 1398 C C . PRO A 1 181 ? -8.343 -1.068 -4.514 1.00 95.50 181 PRO A C 1
ATOM 1400 O O . PRO A 1 181 ? -9.011 -0.043 -4.359 1.00 95.50 181 PRO A O 1
ATOM 1403 N N . CYS A 1 182 ? -8.018 -1.544 -5.711 1.00 94.12 182 CYS A N 1
ATOM 1404 C CA . CYS A 1 182 ? -8.325 -0.893 -6.983 1.00 94.12 182 CYS A CA 1
ATOM 1405 C C . CYS A 1 182 ? -7.653 0.482 -7.159 1.00 94.12 182 CYS A C 1
ATOM 1407 O O . CYS A 1 182 ? -8.133 1.306 -7.941 1.00 94.12 182 CYS A O 1
ATOM 1409 N N . SER A 1 183 ? -6.547 0.744 -6.457 1.00 94.19 183 SER A N 1
ATOM 1410 C CA . SER A 1 183 ? -5.653 1.856 -6.786 1.00 94.19 183 SER A CA 1
ATOM 1411 C C . SER A 1 183 ? -5.042 1.634 -8.171 1.00 94.19 183 SER A C 1
ATOM 1413 O O . SER A 1 183 ? -4.525 0.558 -8.474 1.00 94.19 183 SER A O 1
ATOM 1415 N N . PHE A 1 184 ? -5.114 2.652 -9.024 1.00 94.38 184 PHE A N 1
ATOM 1416 C CA . PHE A 1 184 ? -4.597 2.604 -10.388 1.00 94.38 184 PHE A CA 1
ATOM 1417 C C . PHE A 1 184 ? -3.147 3.075 -10.411 1.00 94.38 184 PHE A C 1
ATOM 1419 O O . PHE A 1 184 ? -2.843 4.117 -9.832 1.00 94.38 184 PHE A O 1
ATOM 1426 N N . LEU A 1 185 ? -2.273 2.317 -11.068 1.00 95.06 185 LEU A N 1
ATOM 1427 C CA . LEU A 1 185 ? -0.865 2.640 -11.251 1.00 95.06 185 LEU A CA 1
ATOM 1428 C C . LEU A 1 185 ? -0.616 3.038 -12.700 1.00 95.06 185 LEU A C 1
ATOM 1430 O O . LEU A 1 185 ? -0.825 2.236 -13.612 1.00 95.06 185 LEU A O 1
ATOM 1434 N N . GLU A 1 186 ? -0.122 4.254 -12.893 1.00 95.31 186 GLU A N 1
ATOM 1435 C CA . GLU A 1 186 ? 0.246 4.808 -14.194 1.00 95.31 186 GLU A CA 1
ATOM 1436 C C . GLU A 1 186 ? 1.760 5.074 -14.230 1.00 95.31 186 GLU A C 1
ATOM 1438 O O . GLU A 1 186 ? 2.279 5.691 -13.301 1.00 95.31 186 GLU A O 1
ATOM 1443 N N . PRO A 1 187 ? 2.500 4.638 -15.264 1.00 95.44 187 PRO A N 1
ATOM 1444 C CA . PRO A 1 187 ? 3.928 4.941 -15.390 1.00 95.44 187 PRO A CA 1
ATOM 1445 C C . PRO A 1 187 ? 4.206 6.436 -15.596 1.00 95.44 187 PRO A C 1
ATOM 1447 O O . PRO A 1 187 ? 3.654 7.074 -16.497 1.00 95.44 187 PRO A O 1
ATOM 1450 N N . GLU A 1 188 ? 5.161 6.959 -14.831 1.00 93.06 188 GLU A N 1
ATOM 1451 C CA . GLU A 1 188 ? 5.583 8.359 -14.854 1.00 93.06 188 GLU A CA 1
ATOM 1452 C C . GLU A 1 188 ? 7.026 8.499 -15.350 1.00 93.06 188 GLU A C 1
ATOM 1454 O O . GLU A 1 188 ? 7.979 8.400 -14.591 1.00 93.06 188 GLU A O 1
ATOM 1459 N N . GLY A 1 189 ? 7.215 8.769 -16.640 1.00 90.44 189 GLY A N 1
ATOM 1460 C CA . GLY A 1 189 ? 8.557 8.867 -17.220 1.00 90.44 189 GLY A CA 1
ATOM 1461 C C . GLY A 1 189 ? 9.201 7.502 -17.492 1.00 90.44 189 GLY A C 1
ATOM 1462 O O . GLY A 1 189 ? 8.511 6.497 -17.669 1.00 90.44 189 GLY A O 1
ATOM 1463 N N . ALA A 1 190 ? 10.529 7.487 -17.622 1.00 92.44 190 ALA A N 1
ATOM 1464 C CA . ALA A 1 190 ? 11.282 6.300 -18.021 1.00 92.44 190 ALA A CA 1
ATOM 1465 C C . ALA A 1 190 ? 11.770 5.492 -16.802 1.00 92.44 190 ALA A C 1
ATOM 1467 O O . ALA A 1 190 ? 12.241 6.094 -15.832 1.00 92.44 190 ALA A O 1
ATOM 1468 N N . PRO A 1 191 ? 11.726 4.145 -16.852 1.00 94.56 191 PRO A N 1
ATOM 1469 C CA . PRO A 1 191 ? 12.412 3.305 -15.878 1.00 94.56 191 PRO A CA 1
ATOM 1470 C C . PRO A 1 191 ? 13.917 3.579 -15.853 1.00 94.56 191 PRO A C 1
ATOM 1472 O O . PRO A 1 191 ? 14.533 3.825 -16.892 1.00 94.56 191 PRO A O 1
ATOM 1475 N N . THR A 1 192 ? 14.519 3.478 -14.674 1.00 95.81 192 THR A N 1
ATOM 1476 C CA . THR A 1 192 ? 15.968 3.566 -14.486 1.00 95.81 192 THR A CA 1
ATOM 1477 C C . THR A 1 192 ? 16.523 2.243 -13.983 1.00 95.81 192 THR A C 1
ATOM 1479 O O . THR A 1 192 ? 15.825 1.426 -13.384 1.00 95.81 192 THR A O 1
ATOM 1482 N N . VAL A 1 193 ? 17.805 2.017 -14.245 1.00 95.00 193 VAL A N 1
ATOM 1483 C CA . VAL A 1 193 ? 18.534 0.839 -13.784 1.00 95.00 193 VAL A CA 1
ATOM 1484 C C . VAL A 1 193 ? 19.496 1.288 -12.697 1.00 95.00 193 VAL A C 1
ATOM 1486 O O . VAL A 1 193 ? 20.331 2.157 -12.935 1.00 95.00 193 VAL A O 1
ATOM 1489 N N . GLU A 1 194 ? 19.377 0.708 -11.509 1.00 94.31 194 GLU A N 1
ATOM 1490 C CA . GLU A 1 194 ? 20.214 1.059 -10.367 1.00 94.31 194 GLU A CA 1
ATOM 1491 C C . GLU A 1 194 ? 21.042 -0.132 -9.892 1.00 94.31 194 GLU A C 1
ATOM 1493 O O . GLU A 1 194 ? 20.540 -1.252 -9.767 1.00 94.31 194 GLU A O 1
ATOM 1498 N N . LEU A 1 195 ? 22.320 0.122 -9.603 1.00 91.50 195 LEU A N 1
ATOM 1499 C CA . LEU A 1 195 ? 23.209 -0.846 -8.975 1.00 91.50 195 LEU A CA 1
ATOM 1500 C C . LEU A 1 195 ? 23.077 -0.731 -7.455 1.00 91.50 195 LEU A C 1
ATOM 1502 O O . LEU A 1 195 ? 23.410 0.297 -6.871 1.00 91.50 195 LEU A O 1
ATOM 1506 N N . ILE A 1 196 ? 22.629 -1.805 -6.813 1.00 89.94 196 ILE A N 1
ATOM 1507 C CA . ILE A 1 196 ? 22.613 -1.913 -5.358 1.00 89.94 196 ILE A CA 1
ATOM 1508 C C . ILE A 1 196 ? 23.949 -2.500 -4.911 1.00 89.94 196 ILE A C 1
ATOM 1510 O O . ILE A 1 196 ? 24.252 -3.673 -5.156 1.00 89.94 196 ILE A O 1
ATOM 1514 N N . GLU A 1 197 ? 24.762 -1.666 -4.267 1.00 80.50 197 GLU A N 1
ATOM 1515 C CA . GLU A 1 197 ? 25.999 -2.088 -3.622 1.00 80.50 197 GLU A CA 1
ATOM 1516 C C . GLU A 1 197 ? 25.659 -2.754 -2.285 1.00 80.50 197 GLU A C 1
ATOM 1518 O O . GLU A 1 197 ? 25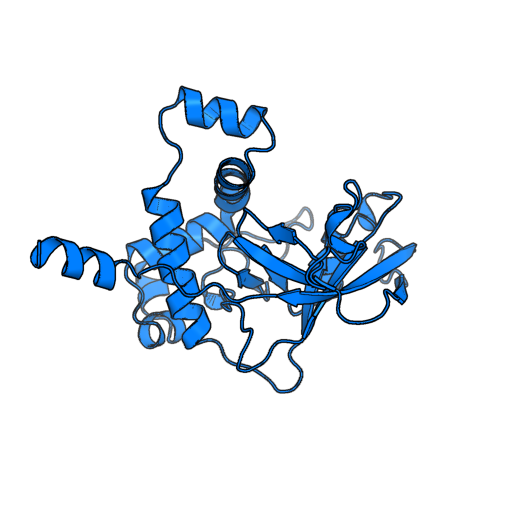.112 -2.136 -1.373 1.00 80.50 197 GLU A O 1
ATOM 1523 N N . GLY A 1 198 ? 25.927 -4.055 -2.177 1.00 67.00 198 GLY A N 1
ATOM 1524 C CA . GLY A 1 198 ? 25.671 -4.794 -0.947 1.00 67.00 198 GLY A CA 1
ATOM 1525 C C . GLY A 1 198 ? 26.605 -4.330 0.171 1.00 67.00 198 GLY A C 1
ATOM 1526 O O . GLY A 1 198 ? 27.808 -4.573 0.105 1.00 67.00 198 GLY A O 1
ATOM 1527 N N . ALA A 1 199 ? 26.066 -3.711 1.221 1.00 52.84 199 ALA A N 1
ATOM 1528 C CA . ALA A 1 199 ? 26.779 -3.507 2.480 1.00 52.84 199 ALA A CA 1
ATOM 1529 C C . ALA A 1 199 ? 26.397 -4.611 3.483 1.00 52.84 199 ALA A C 1
ATOM 1531 O O . ALA A 1 199 ? 25.230 -4.982 3.591 1.00 52.84 199 ALA A O 1
ATOM 1532 N N . GLY A 1 200 ? 27.376 -5.152 4.218 1.00 51.97 200 GLY A N 1
ATOM 1533 C CA . GLY A 1 200 ? 27.125 -6.053 5.355 1.00 51.97 200 GLY A CA 1
ATOM 1534 C C . GLY A 1 200 ? 26.468 -7.403 5.022 1.00 51.97 200 GLY A C 1
ATOM 1535 O O . GLY A 1 200 ? 25.739 -7.934 5.853 1.00 51.97 200 GLY A O 1
ATOM 1536 N N . GLY A 1 201 ? 26.702 -7.958 3.826 1.00 52.56 201 GLY A N 1
ATOM 1537 C CA . GLY A 1 201 ? 26.117 -9.240 3.399 1.00 52.56 201 GLY A CA 1
ATOM 1538 C C . GLY A 1 201 ? 24.771 -9.128 2.671 1.00 52.56 201 GLY A C 1
ATOM 1539 O O . GLY A 1 201 ? 24.154 -10.150 2.380 1.00 52.56 201 GLY A O 1
ATOM 1540 N N . ALA A 1 202 ? 24.317 -7.910 2.352 1.00 62.22 202 ALA A N 1
ATOM 1541 C CA . ALA A 1 202 ? 23.168 -7.689 1.476 1.00 62.22 202 ALA A CA 1
ATOM 1542 C C . ALA A 1 202 ? 23.462 -8.111 0.023 1.00 62.22 202 ALA A C 1
ATOM 1544 O O . ALA A 1 202 ? 24.601 -8.045 -0.445 1.00 62.22 202 ALA A O 1
ATOM 1545 N N . ALA A 1 203 ? 22.419 -8.528 -0.701 1.00 65.25 203 ALA A N 1
ATOM 1546 C CA . ALA A 1 203 ? 22.531 -8.914 -2.103 1.00 65.25 203 ALA A CA 1
ATOM 1547 C C . ALA A 1 203 ? 23.024 -7.738 -2.960 1.00 65.25 203 ALA A C 1
ATOM 1549 O O . ALA A 1 203 ? 22.467 -6.641 -2.908 1.00 65.25 203 ALA A O 1
ATOM 1550 N N . ARG A 1 204 ? 24.068 -7.984 -3.758 1.00 82.31 204 ARG A N 1
ATOM 1551 C CA . ARG A 1 204 ? 24.562 -7.057 -4.778 1.00 82.31 204 ARG A CA 1
ATOM 1552 C C . ARG A 1 204 ? 23.900 -7.389 -6.104 1.00 82.31 204 ARG A C 1
ATOM 1554 O O . ARG A 1 204 ? 23.882 -8.548 -6.508 1.00 82.31 204 ARG A O 1
ATOM 1561 N N . GLY A 1 205 ? 23.434 -6.374 -6.813 1.00 86.75 205 GLY A N 1
ATOM 1562 C CA . GLY A 1 205 ? 22.971 -6.555 -8.179 1.00 86.75 205 GLY A CA 1
ATOM 1563 C C . GLY A 1 205 ? 22.156 -5.382 -8.675 1.00 86.75 205 GLY A C 1
ATOM 1564 O O . GLY A 1 205 ? 22.186 -4.295 -8.104 1.00 86.75 205 GLY A O 1
ATOM 1565 N N . VAL A 1 206 ? 21.471 -5.614 -9.783 1.00 91.06 206 VAL A N 1
ATOM 1566 C CA . VAL A 1 206 ? 20.775 -4.573 -10.524 1.00 91.06 206 VAL A CA 1
ATOM 1567 C C . VAL A 1 206 ? 19.288 -4.628 -10.206 1.00 91.06 206 VAL A C 1
ATOM 1569 O O . VAL A 1 206 ? 18.695 -5.704 -10.205 1.00 91.06 206 VAL A O 1
ATOM 1572 N N . VAL A 1 207 ? 18.693 -3.467 -9.948 1.00 94.12 207 VAL A N 1
ATOM 1573 C CA . VAL A 1 207 ? 17.252 -3.309 -9.743 1.00 94.12 207 VAL A CA 1
ATOM 1574 C C . VAL A 1 207 ? 16.721 -2.310 -10.759 1.00 94.12 207 VAL A C 1
ATOM 1576 O O . VAL A 1 207 ? 17.260 -1.212 -10.902 1.00 94.12 207 VAL A O 1
ATOM 1579 N N . MET A 1 208 ? 15.645 -2.678 -11.451 1.00 95.06 208 MET A N 1
ATOM 1580 C CA . MET A 1 208 ? 14.891 -1.739 -12.275 1.00 95.06 208 MET A CA 1
ATOM 1581 C C . MET A 1 208 ? 13.968 -0.912 -11.380 1.00 95.06 208 MET A C 1
ATOM 1583 O O . MET A 1 208 ? 13.127 -1.461 -10.663 1.00 95.06 208 MET A O 1
ATOM 1587 N N . VAL A 1 209 ? 14.110 0.408 -11.426 1.00 96.31 209 VAL A N 1
ATOM 1588 C CA . VAL A 1 209 ? 13.261 1.352 -10.703 1.00 96.31 209 VAL A CA 1
ATOM 1589 C C . VAL A 1 209 ? 12.271 1.968 -11.679 1.00 96.31 209 VAL A C 1
ATOM 1591 O O . VAL A 1 209 ? 12.650 2.642 -12.633 1.00 96.31 209 VAL A O 1
ATOM 1594 N N . VAL A 1 210 ? 10.987 1.711 -11.449 1.00 96.50 210 VAL A N 1
ATOM 1595 C CA . VAL A 1 210 ? 9.893 2.144 -12.319 1.00 96.50 210 VAL A CA 1
ATOM 1596 C C . VAL A 1 210 ? 9.122 3.268 -11.623 1.00 96.50 210 VAL A C 1
ATOM 1598 O O . VAL A 1 210 ? 8.424 3.006 -10.640 1.00 96.50 210 VAL A O 1
ATOM 1601 N N . PRO A 1 211 ? 9.246 4.520 -12.084 1.00 96.88 211 PRO A N 1
ATOM 1602 C CA . PRO A 1 211 ? 8.453 5.625 -11.559 1.00 96.88 211 PRO A CA 1
ATOM 1603 C C . PRO A 1 211 ? 6.976 5.489 -11.955 1.00 96.88 211 PRO A C 1
ATOM 1605 O O . PRO A 1 211 ? 6.659 5.207 -13.113 1.00 96.88 211 PRO A O 1
ATOM 1608 N N . VAL A 1 212 ? 6.068 5.668 -10.993 1.00 96.12 212 VAL A N 1
ATOM 1609 C CA . VAL A 1 212 ? 4.616 5.571 -11.192 1.00 96.12 212 VAL A CA 1
ATOM 1610 C C . VAL A 1 212 ? 3.852 6.602 -10.366 1.00 96.12 212 VAL A C 1
ATOM 1612 O O . VAL A 1 212 ? 4.241 6.939 -9.247 1.00 96.12 212 VAL A O 1
ATOM 1615 N N . ARG A 1 213 ? 2.697 7.021 -10.882 1.00 94.38 213 ARG A N 1
ATOM 1616 C CA . ARG A 1 213 ? 1.641 7.682 -10.115 1.00 94.38 213 ARG A CA 1
ATOM 1617 C C . ARG A 1 213 ? 0.629 6.655 -9.640 1.00 94.38 213 ARG A C 1
ATOM 1619 O O . ARG A 1 213 ? 0.376 5.663 -10.323 1.00 94.38 213 ARG A O 1
ATOM 1626 N N . VAL A 1 214 ? 0.040 6.903 -8.474 1.00 94.19 214 VAL A N 1
ATOM 1627 C CA . VAL A 1 214 ? -0.965 6.015 -7.885 1.00 94.19 214 VAL A CA 1
ATOM 1628 C C . VAL A 1 214 ? -2.221 6.805 -7.576 1.00 94.19 214 VAL A C 1
ATOM 1630 O O . VAL A 1 214 ? -2.171 7.826 -6.891 1.00 94.19 214 VAL A O 1
ATOM 1633 N N . SER A 1 215 ? -3.367 6.321 -8.048 1.00 90.44 215 SER A N 1
ATOM 1634 C CA . SER A 1 215 ? -4.640 6.916 -7.669 1.00 90.44 215 SER A CA 1
ATOM 1635 C C . SER A 1 215 ? -5.006 6.534 -6.233 1.00 90.44 215 SER A C 1
ATOM 1637 O O . SER A 1 215 ? -5.022 5.362 -5.839 1.00 90.44 215 SER A O 1
ATOM 1639 N N . ALA A 1 216 ? -5.343 7.543 -5.435 1.00 77.88 216 ALA A N 1
ATOM 1640 C CA . ALA A 1 216 ? -6.000 7.351 -4.153 1.00 77.88 216 ALA A CA 1
ATOM 1641 C C . ALA A 1 216 ? -7.510 7.240 -4.419 1.00 77.88 216 ALA A C 1
ATOM 1643 O O . ALA A 1 216 ? -8.216 8.246 -4.477 1.00 77.88 216 ALA A O 1
ATOM 1644 N N . ASN A 1 217 ? -8.014 6.024 -4.661 1.00 66.25 217 ASN A N 1
ATOM 1645 C CA . ASN A 1 217 ? -9.435 5.787 -4.941 1.00 66.25 217 ASN A CA 1
ATOM 1646 C C . ASN A 1 217 ? -10.288 5.901 -3.659 1.00 66.25 217 ASN A C 1
ATOM 1648 O O . ASN A 1 217 ? -10.836 4.925 -3.156 1.00 66.25 217 ASN A O 1
ATOM 1652 N N . LEU A 1 218 ? -10.388 7.111 -3.103 1.00 69.75 218 LEU A N 1
ATOM 1653 C CA . LEU A 1 218 ? -11.040 7.410 -1.820 1.00 69.75 218 LEU A CA 1
ATOM 1654 C C . LEU A 1 218 ? -12.581 7.449 -1.898 1.00 69.75 218 LEU A C 1
ATOM 1656 O O . LEU A 1 218 ? -13.214 8.080 -1.058 1.00 69.75 218 LEU A O 1
ATOM 1660 N N . LYS A 1 219 ? -13.198 6.827 -2.913 1.00 74.56 219 LYS A N 1
ATOM 1661 C CA . LYS A 1 219 ? -14.658 6.867 -3.126 1.00 74.56 219 LYS A CA 1
ATOM 1662 C C . LYS A 1 219 ? -15.438 5.811 -2.338 1.00 74.56 219 LYS A C 1
ATOM 1664 O O . LYS A 1 219 ? -16.663 5.794 -2.414 1.00 74.56 219 LYS A O 1
ATOM 1669 N N . ALA A 1 220 ? -14.757 4.913 -1.626 1.00 86.06 220 ALA A N 1
ATOM 1670 C CA . ALA A 1 220 ? -15.441 3.990 -0.732 1.00 86.06 220 ALA A CA 1
ATOM 1671 C C . ALA A 1 220 ? -15.938 4.737 0.511 1.00 86.06 220 ALA A C 1
ATOM 1673 O O . ALA A 1 220 ? -15.245 5.604 1.039 1.00 86.06 220 ALA A O 1
ATOM 1674 N N . LEU A 1 221 ? -17.139 4.378 0.954 1.00 90.44 221 LEU A N 1
ATOM 1675 C CA . LEU A 1 221 ? -17.732 4.930 2.165 1.00 90.44 221 LEU A CA 1
ATOM 1676 C C . LEU A 1 221 ? -16.975 4.430 3.397 1.00 90.44 221 LEU A C 1
ATOM 1678 O O . LEU A 1 221 ? -16.507 3.287 3.412 1.00 90.44 221 LEU A O 1
ATOM 1682 N N . THR A 1 222 ? -16.869 5.267 4.424 1.00 93.94 222 THR A N 1
ATOM 1683 C CA . THR A 1 222 ? -16.416 4.821 5.745 1.00 93.94 222 THR A CA 1
ATOM 1684 C C . THR A 1 222 ? -17.502 3.995 6.438 1.00 93.94 222 THR A C 1
ATOM 1686 O O . THR A 1 222 ? -18.671 3.976 6.029 1.00 93.94 222 THR A O 1
ATOM 1689 N N . VAL A 1 223 ? -17.129 3.296 7.509 1.00 93.56 223 VAL A N 1
ATOM 1690 C CA . VAL A 1 223 ? -18.061 2.490 8.313 1.00 93.56 223 VAL A CA 1
ATOM 1691 C C . VAL A 1 223 ? -19.228 3.339 8.833 1.00 93.56 223 VAL A C 1
ATOM 1693 O O . VAL A 1 223 ? -20.382 2.905 8.796 1.00 93.56 223 VAL A O 1
ATOM 1696 N N . GLU A 1 224 ? -18.954 4.559 9.280 1.00 93.31 224 GLU A N 1
ATOM 1697 C CA . GLU A 1 224 ? -19.944 5.497 9.810 1.00 93.31 224 GLU A CA 1
ATOM 1698 C C . GLU A 1 224 ? -20.886 6.013 8.717 1.00 93.31 224 GLU A C 1
ATOM 1700 O O . GLU A 1 224 ? -22.105 6.071 8.917 1.00 93.31 224 GLU A O 1
ATOM 1705 N N . GLU A 1 225 ? -20.344 6.330 7.538 1.00 91.69 225 GLU A N 1
ATOM 1706 C CA . GLU A 1 225 ? -21.124 6.760 6.373 1.00 91.69 225 GLU A CA 1
ATOM 1707 C C . GLU A 1 225 ? -22.101 5.654 5.930 1.00 91.69 225 GLU A C 1
ATOM 1709 O O . GLU A 1 225 ? -23.288 5.920 5.723 1.00 91.69 225 GLU A O 1
ATOM 1714 N N . LEU A 1 226 ? -21.653 4.392 5.882 1.00 89.31 226 LEU A N 1
ATOM 1715 C CA . LEU A 1 226 ? -22.523 3.247 5.575 1.00 89.31 226 LEU A CA 1
ATOM 1716 C C . LEU A 1 226 ? -23.617 3.015 6.620 1.00 89.31 226 LEU A C 1
ATOM 1718 O O . LEU A 1 226 ? -24.753 2.683 6.269 1.00 89.31 226 LEU A O 1
AT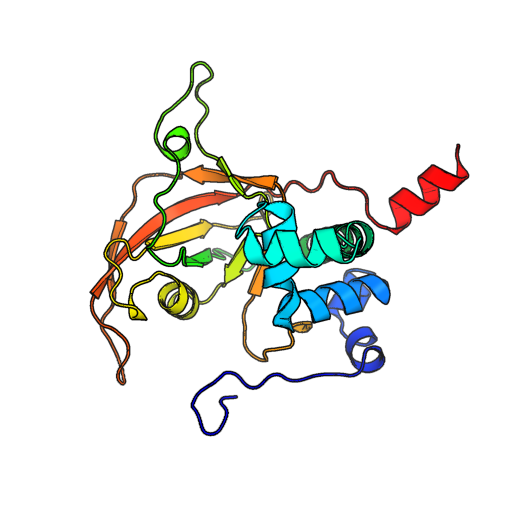OM 1722 N N . ARG A 1 227 ? -23.290 3.147 7.910 1.00 87.75 227 ARG A N 1
ATOM 1723 C CA . ARG A 1 227 ? -24.278 3.000 8.991 1.00 87.75 227 ARG A CA 1
ATOM 1724 C C . ARG A 1 227 ? -25.354 4.077 8.914 1.00 87.75 227 ARG A C 1
ATOM 1726 O O . ARG A 1 227 ? -26.503 3.792 9.239 1.00 87.75 227 ARG A O 1
ATOM 1733 N N . THR A 1 228 ? -24.994 5.279 8.473 1.00 86.12 228 THR A N 1
ATOM 1734 C CA . THR A 1 228 ? -25.935 6.393 8.322 1.00 86.12 228 THR A CA 1
ATOM 1735 C C . THR A 1 228 ? -26.866 6.160 7.135 1.00 86.12 228 THR A C 1
ATOM 1737 O O . THR A 1 228 ? -28.076 6.188 7.320 1.00 86.12 228 THR A O 1
ATOM 1740 N N . GLN A 1 229 ? -26.342 5.771 5.965 1.00 80.38 229 GLN A N 1
ATOM 1741 C CA . GLN A 1 229 ? -27.178 5.454 4.795 1.00 80.38 229 GLN A CA 1
ATOM 1742 C C . GLN A 1 229 ? -28.229 4.373 5.069 1.00 80.38 229 GLN A C 1
ATOM 1744 O O . GLN A 1 229 ? -29.359 4.484 4.609 1.00 80.38 229 GLN A O 1
ATOM 1749 N N . LYS A 1 230 ? -27.885 3.339 5.847 1.00 65.62 230 LYS A N 1
ATOM 1750 C CA . LYS A 1 230 ? -28.849 2.297 6.235 1.00 65.62 230 LYS A CA 1
ATOM 1751 C C . LYS A 1 230 ? -30.008 2.801 7.095 1.00 65.62 230 LYS A C 1
ATOM 1753 O O . LYS A 1 230 ? -31.015 2.109 7.169 1.00 65.62 230 LYS A O 1
ATOM 1758 N N . ARG A 1 231 ? -29.852 3.922 7.800 1.00 60.06 231 ARG A N 1
ATOM 1759 C CA . ARG A 1 231 ? -30.909 4.502 8.643 1.00 60.06 231 ARG A CA 1
ATOM 1760 C C . ARG A 1 231 ? -31.878 5.375 7.848 1.00 60.06 231 ARG A C 1
ATOM 1762 O O . ARG A 1 231 ? -32.985 5.594 8.325 1.00 60.06 231 ARG A O 1
ATOM 1769 N N . ASP A 1 232 ? -31.451 5.838 6.676 1.00 59.22 232 ASP A N 1
ATOM 1770 C CA . ASP A 1 232 ? -32.200 6.756 5.814 1.00 59.22 232 ASP A CA 1
ATOM 1771 C C . ASP A 1 232 ? -32.927 6.037 4.654 1.00 59.22 232 ASP A C 1
ATOM 1773 O O . ASP A 1 232 ? -33.574 6.692 3.836 1.00 59.22 232 ASP A O 1
ATOM 1777 N N . MET A 1 233 ? -32.818 4.702 4.578 1.00 51.81 233 MET A N 1
ATOM 1778 C CA . MET A 1 233 ? -33.574 3.822 3.670 1.00 51.81 233 MET A CA 1
ATOM 1779 C C . MET A 1 233 ? -34.761 3.184 4.386 1.00 51.81 233 MET A C 1
ATOM 1781 O O . MET A 1 233 ? -35.834 3.100 3.750 1.00 51.81 233 MET A O 1
#

Secondary structure (DSSP, 8-state):
-B-TTSPBPB----HHHHHTSHHHHHTT--HHHHHHHHHIIIIIHHHHHHHHHT-SHHHHHHHHHTT---HHHHHHHHHHHHHHHHH----TT-EEEEE-TTSSPPPHHHHS--TTS---EEE-S-EEEES-HHHHHHTTTTTTT-TT-EEEEEE--SSS--EE-GGG-SBTT--EEEE-TTEEEEE-S--EEEEE---TTPPPEEEEEEEEEE---TTSPPHHHHHHHTT--

Sequence (233 aa):
MLDKKGRKVRVVRRIEDLKGLKLVQKSELEEEEIVAVVMYTGPMFQVYNAILRQHPPDVLGRFRAGGNLCPTTIHILVSAVIKIARSTKLPSGLELFRGLGGLVELPDSFFRVDANGCRGYAEWGFLSTTSNKAVAVEYSGLVQGRPQAMVLRMTTGAIDRGACIAELSQYAGESEYLWVPCSFLEPEGAPTVELIEGAGGAARGVVMVVPVRVSANLKALTVEELRTQKRDM

Foldseek 3Di:
DADPVRHFAFADDDLVVVCPDPLCVQLVADSLLLVLLQVCLPPCLVLLLCLQVVPDVVSVVVCVVVVHSPPVSLLSPLLSFLSLQVVDDDDVFQKKKAAPLQPDDADPQQVDQDPVRHGWFWRRGKDKIASDVVVRQVRQNQQVVHPAREMEMEGDDPQATFRQCQSSHSGHPTRIGIARGRKTKHFDDDWDKDWDDDDPPGGTDIYIYTYIYIHRPSPRDHPVRVVVVVVVD

Radius of gyration: 18.39 Å; chains: 1; bounding box: 61×42×52 Å

Organism: NCBI:txid233186

pLDDT: mean 90.13, std 9.96, range [51.81, 98.38]